Protein AF-A0A9N7NRC0-F1 (afdb_monomer_lite)

Organism: Striga hermonthica (NCBI:txid68872)

pLDDT: mean 71.41, std 22.96, range [32.03, 97.56]

Radius of gyration: 47.24 Å; chains: 1; bounding box: 163×62×128 Å

Sequence (274 aa):
EKGSATQGVGEEIVIRASVPEAVPEGEEPRMQMTREKLDRIVAEAVGRALVARDAAMKEKHTTMIERPGVEAERSAEVVERPIVAVERPIVRVEQHVPGIPRPLRGGSHCRDDQEESSVISPVVPRQSRDALMEQMANQIKELQARVEGMRHLRMQGHPFTNDVLGADLPHSFREPSIYYDGSSDPARHLRSFENVAVLHRYNDGVCCRAFLTTLKGPAHDWFHQLPAGSVHSFDAFSSLFINQFSSARKHEKTYMSLMNMQQWENESLREYVT

Structure (mmCIF, N/CA/C/O backbone):
data_AF-A0A9N7NRC0-F1
#
_entry.id   AF-A0A9N7NRC0-F1
#
loop_
_atom_site.group_PDB
_atom_site.id
_atom_site.type_symbol
_atom_site.label_atom_id
_atom_site.label_alt_id
_atom_site.label_comp_id
_atom_site.label_asym_id
_atom_site.label_entity_id
_atom_site.label_seq_id
_atom_site.pdbx_PDB_ins_code
_atom_site.Cartn_x
_atom_site.Cartn_y
_atom_site.Cartn_z
_atom_site.occupancy
_atom_site.B_iso_or_equiv
_atom_site.auth_seq_id
_atom_site.auth_comp_id
_atom_site.auth_asym_id
_atom_site.auth_atom_id
_atom_site.pdbx_PDB_model_num
ATOM 1 N N . GLU A 1 1 ? -91.798 45.333 60.912 1.00 39.16 1 GLU A N 1
ATOM 2 C CA . GLU A 1 1 ? -91.471 45.213 59.477 1.00 39.16 1 GLU A CA 1
ATOM 3 C C . GLU A 1 1 ? -90.241 44.331 59.306 1.00 39.16 1 GLU A C 1
ATOM 5 O O . GLU A 1 1 ? -89.331 44.472 60.104 1.00 39.16 1 GLU A O 1
ATOM 10 N N . LYS A 1 2 ? -90.307 43.391 58.346 1.00 41.91 2 LYS A N 1
ATOM 11 C CA . LYS A 1 2 ? -89.249 42.809 57.479 1.00 41.91 2 LYS A CA 1
ATOM 12 C C . LYS A 1 2 ? -87.792 42.839 58.009 1.00 41.91 2 LYS A C 1
ATOM 14 O O . LYS A 1 2 ? -87.291 43.908 58.299 1.00 41.91 2 LYS A O 1
ATOM 19 N N . GLY A 1 3 ? -86.985 41.779 58.041 1.00 37.72 3 GLY A N 1
ATOM 20 C CA . GLY A 1 3 ? -87.062 40.392 57.584 1.00 37.72 3 GLY A CA 1
ATOM 21 C C . GLY A 1 3 ? -85.670 39.727 57.725 1.00 37.72 3 GLY A C 1
ATOM 22 O O . GLY A 1 3 ? -84.680 40.438 57.841 1.00 37.72 3 GLY A O 1
ATOM 23 N N . SER A 1 4 ? -85.661 38.384 57.759 1.00 40.69 4 SER A N 1
ATOM 24 C CA . SER A 1 4 ? -84.615 37.393 57.380 1.00 40.69 4 SER A CA 1
ATOM 25 C C . SER A 1 4 ? -83.125 37.763 57.563 1.00 40.69 4 SER A C 1
ATOM 27 O O . SER A 1 4 ? -82.634 38.677 56.913 1.00 40.69 4 SER A O 1
ATOM 29 N N . ALA A 1 5 ? -82.362 37.117 58.465 1.00 42.16 5 ALA A N 1
ATOM 30 C CA . ALA A 1 5 ? -81.639 35.829 58.285 1.00 42.16 5 ALA A CA 1
ATOM 31 C C . ALA A 1 5 ? -80.841 35.779 56.961 1.00 42.16 5 ALA A C 1
ATOM 33 O O . ALA A 1 5 ? -81.443 35.961 55.908 1.00 42.16 5 ALA A O 1
ATOM 34 N N . THR A 1 6 ? -79.512 35.600 56.922 1.00 47.22 6 THR A N 1
ATOM 35 C CA . THR A 1 6 ? -78.690 34.460 57.407 1.00 47.22 6 THR A CA 1
ATOM 36 C C . THR A 1 6 ? -77.195 34.860 57.473 1.00 47.22 6 THR A C 1
ATOM 38 O O . THR A 1 6 ? -76.701 35.516 56.564 1.00 47.22 6 THR A O 1
ATOM 41 N N . GLN A 1 7 ? -76.485 34.672 58.592 1.00 41.75 7 GLN A N 1
ATOM 42 C CA . GLN A 1 7 ? -75.514 33.592 58.887 1.00 41.75 7 GLN A CA 1
ATOM 43 C C . GLN A 1 7 ? -74.474 33.293 57.784 1.00 41.75 7 GLN A C 1
ATOM 45 O O . GLN A 1 7 ? -74.781 32.640 56.795 1.00 41.75 7 GLN A O 1
ATOM 50 N N . GLY A 1 8 ? -73.228 33.727 58.011 1.00 40.41 8 GLY A N 1
ATOM 51 C CA . GLY A 1 8 ? -72.039 33.335 57.251 1.00 40.41 8 GLY A CA 1
ATOM 52 C C . GLY A 1 8 ? -70.963 32.839 58.216 1.00 40.41 8 GLY A C 1
ATOM 53 O O . GLY A 1 8 ? -70.281 33.636 58.855 1.00 40.41 8 GLY A O 1
ATOM 54 N N . VAL A 1 9 ? -70.887 31.519 58.371 1.00 47.91 9 VAL A N 1
ATOM 55 C CA . VAL A 1 9 ? -69.812 30.798 59.061 1.00 47.91 9 VAL A CA 1
ATOM 56 C C . VAL A 1 9 ? -68.682 30.625 58.050 1.00 47.91 9 VAL A C 1
ATOM 58 O O . VAL A 1 9 ? -68.938 30.256 56.907 1.00 47.91 9 VAL A O 1
ATOM 61 N N . GLY A 1 10 ? -67.452 30.950 58.451 1.00 47.22 10 GLY A N 1
ATOM 62 C CA . GLY A 1 10 ? -66.267 30.782 57.617 1.00 47.22 10 GLY A CA 1
ATOM 63 C C . GLY A 1 10 ? -65.990 29.304 57.370 1.00 47.22 10 GLY A C 1
ATOM 64 O O . GLY A 1 10 ? -65.501 28.616 58.262 1.00 47.22 10 GLY A O 1
ATOM 65 N N . GLU A 1 11 ? -66.311 28.837 56.166 1.00 48.72 11 GLU A N 1
ATOM 66 C CA . GLU A 1 11 ? -65.852 27.556 55.644 1.00 48.72 11 GLU A CA 1
ATOM 67 C C . GLU A 1 11 ? -64.498 27.723 54.947 1.00 48.72 11 GLU A C 1
ATOM 69 O O . GLU A 1 11 ? -64.268 28.610 54.122 1.00 48.72 11 GLU A O 1
ATOM 74 N N . GLU A 1 12 ? -63.601 26.836 55.350 1.00 44.53 12 GLU A N 1
ATOM 75 C CA . GLU A 1 12 ? -62.266 26.580 54.842 1.00 44.53 12 GLU A CA 1
ATOM 76 C C . GLU A 1 12 ? -62.313 26.264 53.337 1.00 44.53 12 GLU A C 1
ATOM 78 O O . GLU A 1 12 ? -62.971 25.322 52.891 1.00 44.53 12 GLU A O 1
ATOM 83 N N . ILE A 1 13 ? -61.632 27.079 52.528 1.00 42.56 13 ILE A N 1
ATOM 84 C CA . ILE A 1 13 ? -61.594 26.923 51.070 1.00 42.56 13 ILE A CA 1
ATOM 85 C C . ILE A 1 13 ? -60.721 25.709 50.730 1.00 42.56 13 ILE A C 1
ATOM 87 O O . ILE A 1 13 ? -59.498 25.796 50.629 1.00 42.56 13 ILE A O 1
ATOM 91 N N . VAL A 1 14 ? -61.370 24.565 50.515 1.00 49.31 14 VAL A N 1
ATOM 92 C CA . VAL A 1 14 ? -60.770 23.379 49.899 1.00 49.31 14 VAL A CA 1
ATOM 93 C C . VAL A 1 14 ? -60.588 23.653 48.405 1.00 49.31 14 VAL A C 1
ATOM 95 O O . VAL A 1 14 ? -61.515 23.513 47.607 1.00 49.31 14 VAL A O 1
ATOM 98 N N . ILE A 1 15 ? -59.375 24.034 48.000 1.00 43.31 15 ILE A N 1
ATOM 99 C CA . ILE A 1 15 ? -59.004 24.116 46.582 1.00 43.31 15 ILE A CA 1
ATOM 100 C C . ILE A 1 15 ? -58.803 22.686 46.057 1.00 43.31 15 ILE A C 1
ATOM 102 O O . ILE A 1 15 ? -57.701 22.143 46.082 1.00 43.31 15 ILE A O 1
ATOM 106 N N . ARG A 1 16 ? -59.873 22.059 45.554 1.00 50.88 16 ARG A N 1
ATOM 107 C CA . ARG A 1 16 ? -59.756 20.949 44.595 1.00 50.88 16 ARG A CA 1
ATOM 108 C C . ARG A 1 16 ? -59.491 21.542 43.213 1.00 50.88 16 ARG A C 1
ATOM 110 O O . ARG A 1 16 ? -60.417 21.783 42.446 1.00 50.88 16 ARG A O 1
ATOM 117 N N . ALA A 1 17 ? -58.222 21.780 42.898 1.00 42.91 17 ALA A N 1
ATOM 118 C CA . ALA A 1 17 ? -57.800 21.918 41.511 1.00 42.91 17 ALA A CA 1
ATOM 119 C C . ALA A 1 17 ? -57.649 20.506 40.927 1.00 42.91 17 ALA A C 1
ATOM 121 O O . ALA A 1 17 ? -56.776 19.743 41.338 1.00 42.91 17 ALA A O 1
ATOM 122 N N . SER A 1 18 ? -58.564 20.153 40.024 1.00 45.19 18 SER A N 1
ATOM 123 C CA . SER A 1 18 ? -58.523 18.936 39.218 1.00 45.19 18 SER A CA 1
ATOM 124 C C . SER A 1 18 ? -57.161 18.777 38.552 1.00 45.19 18 SER A C 1
ATOM 126 O O . SER A 1 18 ? -56.734 19.632 37.779 1.00 45.19 18 SER A O 1
ATOM 128 N N . VAL A 1 19 ? -56.501 17.659 38.841 1.00 50.16 19 VAL A N 1
ATOM 129 C CA . VAL A 1 19 ? -55.373 17.155 38.057 1.00 50.16 19 VAL A CA 1
ATOM 130 C C . VAL A 1 19 ? -55.888 16.920 36.633 1.00 50.16 19 VAL A C 1
ATOM 132 O O . VAL A 1 19 ? -56.848 16.160 36.484 1.00 50.16 19 VAL A O 1
ATOM 135 N N . PRO A 1 20 ? -55.331 17.557 35.587 1.00 47.84 20 PRO A N 1
ATOM 136 C CA . PRO A 1 20 ? -55.638 17.143 34.232 1.00 47.84 20 PRO A CA 1
ATOM 137 C C . PRO A 1 20 ? -55.063 15.741 34.020 1.00 47.84 20 PRO A C 1
ATOM 139 O O . PRO A 1 20 ? -53.877 15.491 34.234 1.00 47.84 20 PRO A O 1
ATOM 142 N N . GLU A 1 21 ? -55.962 14.835 33.656 1.00 47.41 21 GLU A N 1
ATOM 143 C CA . GLU A 1 21 ? -55.698 13.479 33.200 1.00 47.41 21 GLU A CA 1
ATOM 144 C C . GLU A 1 21 ? -54.561 13.493 32.171 1.00 47.41 21 GLU A C 1
ATOM 146 O O . GLU A 1 21 ? -54.590 14.245 31.193 1.00 47.41 21 GLU A O 1
ATOM 151 N N . ALA A 1 22 ? -53.518 12.711 32.449 1.00 47.34 22 ALA A N 1
ATOM 152 C CA . ALA A 1 22 ? -52.377 12.561 31.568 1.00 47.34 22 ALA A CA 1
ATOM 153 C C . ALA A 1 22 ? -52.860 12.051 30.205 1.00 47.34 22 ALA A C 1
ATOM 155 O O . ALA A 1 22 ? -53.445 10.975 30.096 1.00 47.34 22 ALA A O 1
ATOM 156 N N . VAL A 1 23 ? -52.604 12.845 29.170 1.00 50.75 23 VAL A N 1
ATOM 157 C CA . VAL A 1 23 ? -52.743 12.446 27.770 1.00 50.75 23 VAL A CA 1
ATOM 158 C C . VAL A 1 23 ? -51.876 11.199 27.559 1.00 50.75 23 VAL A C 1
ATOM 160 O O . VAL A 1 23 ? -50.684 11.268 27.871 1.00 50.75 23 VAL A O 1
ATOM 163 N N . PRO A 1 24 ? -52.407 10.066 27.059 1.00 51.09 24 PRO A N 1
ATOM 164 C CA . PRO A 1 24 ? -51.550 8.958 26.676 1.00 51.09 24 PRO A CA 1
ATOM 165 C C . PRO A 1 24 ? -50.700 9.428 25.496 1.00 51.09 24 PRO A C 1
ATOM 167 O O . PRO A 1 24 ? -51.222 9.727 24.418 1.00 51.09 24 PRO A O 1
ATOM 170 N N . GLU A 1 25 ? -49.393 9.558 25.732 1.00 51.25 25 GLU A N 1
ATOM 171 C CA . GLU A 1 25 ? -48.415 9.736 24.668 1.00 51.25 25 GLU A CA 1
ATOM 172 C C . GLU A 1 25 ? -48.655 8.657 23.617 1.00 51.25 25 GLU A C 1
ATOM 174 O O . GLU A 1 25 ? -48.774 7.471 23.932 1.00 51.25 25 GLU A O 1
ATOM 179 N N . GLY A 1 26 ? -48.789 9.098 22.368 1.00 46.25 26 GLY A N 1
ATOM 180 C CA . GLY A 1 26 ? -48.948 8.206 21.238 1.00 46.25 26 GLY A CA 1
ATOM 181 C C . GLY A 1 26 ? -47.818 7.188 21.236 1.00 46.25 26 GLY A C 1
ATOM 182 O O . GLY A 1 26 ? -46.645 7.549 21.151 1.00 46.25 26 GLY A O 1
ATOM 183 N N . GLU A 1 27 ? -48.185 5.913 21.316 1.00 45.50 27 GLU A N 1
ATOM 184 C CA . GLU A 1 27 ? -47.289 4.823 20.975 1.00 45.50 27 GLU A CA 1
ATOM 185 C C . GLU A 1 27 ? -46.886 5.006 19.507 1.00 45.50 27 GLU A C 1
ATOM 187 O O . GLU A 1 27 ? -47.614 4.640 18.581 1.00 45.50 27 GLU A O 1
ATOM 192 N N . GLU A 1 28 ? -45.718 5.608 19.272 1.00 49.84 28 GLU A N 1
ATOM 193 C CA . GLU A 1 28 ? -45.033 5.443 17.998 1.00 49.84 28 GLU A CA 1
ATOM 194 C C . GLU A 1 28 ? -44.895 3.935 17.753 1.00 49.84 28 GLU A C 1
ATOM 196 O O . GLU A 1 28 ? -44.414 3.216 18.640 1.00 49.84 28 GLU A O 1
ATOM 201 N N . PRO A 1 29 ? -45.289 3.417 16.575 1.00 47.28 29 PRO A N 1
ATOM 202 C CA . PRO A 1 29 ? -45.143 2.008 16.272 1.00 47.28 29 PRO A CA 1
ATOM 203 C C . PRO A 1 29 ? -43.652 1.711 16.145 1.00 47.28 29 PRO A C 1
ATOM 205 O O . PRO A 1 29 ? -43.055 1.790 15.071 1.00 47.28 29 PRO A O 1
ATOM 208 N N . ARG A 1 30 ? -43.025 1.354 17.266 1.00 50.59 30 ARG A N 1
ATOM 209 C CA . ARG A 1 30 ? -41.693 0.772 17.293 1.00 50.59 30 ARG A CA 1
ATOM 210 C C . ARG A 1 30 ? -41.810 -0.539 16.526 1.00 50.59 30 ARG A C 1
ATOM 212 O O . ARG A 1 30 ? -42.289 -1.536 17.061 1.00 50.59 30 ARG A O 1
ATOM 219 N N . MET A 1 31 ? -41.423 -0.530 15.250 1.00 55.31 31 MET A N 1
ATOM 220 C CA . MET A 1 31 ? -41.287 -1.738 14.442 1.00 55.31 31 MET A CA 1
ATOM 221 C C . MET A 1 31 ? -40.211 -2.615 15.085 1.00 55.31 31 MET A C 1
ATOM 223 O O . MET A 1 31 ? -39.030 -2.545 14.753 1.00 55.31 31 MET A O 1
ATOM 227 N N . GLN A 1 32 ? -40.622 -3.437 16.044 1.00 59.59 32 GLN A N 1
ATOM 228 C CA . GLN A 1 32 ? -39.792 -4.491 16.592 1.00 59.59 32 GLN A CA 1
ATOM 229 C C . GLN A 1 32 ? -39.725 -5.586 15.527 1.00 59.59 32 GLN A C 1
ATOM 231 O O . GLN A 1 32 ? -40.635 -6.398 15.359 1.00 59.59 32 GLN A O 1
ATOM 236 N N . MET A 1 33 ? -38.666 -5.544 14.721 1.00 65.06 33 MET A N 1
ATOM 237 C CA . MET A 1 33 ? -38.337 -6.616 13.792 1.00 65.06 33 MET A CA 1
ATOM 238 C C . MET A 1 33 ? -37.913 -7.829 14.623 1.00 65.06 33 MET A C 1
ATOM 240 O O . MET A 1 33 ? -36.904 -7.777 15.325 1.00 65.06 33 MET A O 1
ATOM 244 N N . THR A 1 34 ? -38.679 -8.918 14.567 1.00 82.81 34 THR A N 1
ATOM 245 C CA . THR A 1 34 ? -38.267 -10.170 15.209 1.00 82.81 34 THR A CA 1
ATOM 246 C C . THR A 1 34 ? -37.022 -10.716 14.513 1.00 82.81 34 THR A C 1
ATOM 248 O O . THR A 1 34 ? -36.820 -10.505 13.313 1.00 82.81 34 THR A O 1
ATOM 251 N N . ARG A 1 35 ? -36.177 -11.434 15.260 1.00 74.19 35 ARG A N 1
ATOM 252 C CA . ARG A 1 35 ? -34.951 -12.058 14.736 1.00 74.19 35 ARG A CA 1
ATOM 253 C C . ARG A 1 35 ? -35.229 -12.920 13.498 1.00 74.19 35 ARG A C 1
ATOM 255 O O . ARG A 1 35 ? -34.529 -12.807 12.505 1.00 74.19 35 ARG A O 1
ATOM 262 N N . GLU A 1 36 ? -36.339 -13.649 13.511 1.00 79.31 36 GLU A N 1
ATOM 263 C CA . GLU A 1 36 ? -36.822 -14.466 12.390 1.00 79.31 36 GLU A CA 1
ATOM 264 C C . GLU A 1 36 ? -37.135 -13.640 11.135 1.00 79.31 36 GLU A C 1
ATOM 266 O O . GLU A 1 36 ? -36.873 -14.060 10.008 1.00 79.31 36 GLU A O 1
ATOM 271 N N . LYS A 1 37 ? -37.697 -12.439 11.312 1.00 83.31 37 LYS A N 1
ATOM 272 C CA . LYS A 1 37 ? -38.036 -11.544 10.204 1.00 83.31 37 LYS A CA 1
ATOM 273 C C . LYS A 1 37 ? -36.780 -10.904 9.611 1.00 83.31 37 LYS A C 1
ATOM 275 O O . LYS A 1 37 ? -36.710 -10.746 8.394 1.00 83.31 37 LYS A O 1
ATOM 280 N N . LEU A 1 38 ? -35.780 -10.610 10.446 1.00 82.94 38 LEU A N 1
ATOM 281 C CA . LEU A 1 38 ? -34.455 -10.179 10.001 1.00 82.94 38 LEU A CA 1
ATOM 282 C C . LEU A 1 38 ? -33.737 -11.298 9.234 1.00 82.94 38 LEU A C 1
ATOM 284 O O . LEU A 1 38 ? -33.266 -11.060 8.124 1.00 82.94 38 LEU A O 1
ATOM 288 N N . ASP A 1 39 ? -33.738 -12.522 9.764 1.00 85.25 39 ASP A N 1
ATOM 289 C CA . ASP A 1 39 ? -33.130 -13.687 9.114 1.00 85.25 39 ASP A CA 1
ATOM 290 C C . ASP A 1 39 ? -33.782 -13.973 7.750 1.00 85.25 39 ASP A C 1
ATOM 292 O O . ASP A 1 39 ? -33.088 -14.271 6.777 1.00 85.25 39 ASP A O 1
ATOM 296 N N . ARG A 1 40 ? -35.105 -13.785 7.627 1.00 89.31 40 ARG A N 1
ATOM 297 C CA . ARG A 1 40 ? -35.821 -13.913 6.348 1.00 89.31 40 ARG A CA 1
ATOM 298 C C . ARG A 1 40 ? -35.392 -12.862 5.323 1.00 89.31 40 ARG A C 1
ATOM 300 O O . ARG A 1 40 ? -35.202 -13.200 4.158 1.00 89.31 40 ARG A O 1
ATOM 307 N N . ILE A 1 41 ? -35.225 -11.608 5.747 1.00 89.06 41 ILE A N 1
ATOM 308 C CA . ILE A 1 41 ? -34.762 -10.518 4.873 1.00 89.06 41 ILE A CA 1
ATOM 309 C C . ILE A 1 41 ? -33.331 -10.782 4.401 1.00 89.06 41 ILE A C 1
ATOM 311 O O . ILE A 1 41 ? -33.025 -10.610 3.221 1.00 89.06 41 ILE A O 1
ATOM 315 N N . VAL A 1 42 ? -32.462 -11.237 5.306 1.00 89.44 42 VAL A N 1
ATOM 316 C CA . VAL A 1 42 ? -31.076 -11.579 4.974 1.00 89.44 42 VAL A CA 1
ATOM 317 C C . VAL A 1 42 ? -31.033 -12.752 3.994 1.00 89.44 42 VAL A C 1
ATOM 319 O O . VAL A 1 42 ? -30.358 -12.657 2.971 1.00 89.44 42 VAL A O 1
ATOM 322 N N . ALA A 1 43 ? -31.792 -13.823 4.239 1.00 90.81 43 ALA A N 1
ATOM 323 C CA . ALA A 1 43 ? -31.853 -14.979 3.344 1.00 90.81 43 ALA A CA 1
ATOM 324 C C . ALA A 1 43 ? -32.360 -14.606 1.940 1.00 90.81 43 ALA A C 1
ATOM 326 O O . ALA A 1 43 ? -31.802 -15.050 0.935 1.00 90.81 43 ALA A O 1
ATOM 327 N N . GLU A 1 44 ? -33.376 -13.746 1.856 1.00 93.50 44 GLU A N 1
ATOM 328 C CA . GLU A 1 44 ? -33.907 -13.257 0.585 1.00 93.50 44 GLU A CA 1
ATOM 329 C C . GLU A 1 44 ? -32.885 -12.395 -0.174 1.00 93.50 44 GLU A C 1
ATOM 331 O O . GLU A 1 44 ? -32.699 -12.565 -1.381 1.00 93.50 44 GLU A O 1
ATOM 336 N N . ALA A 1 45 ? -32.175 -11.508 0.527 1.00 90.38 45 ALA A N 1
ATOM 337 C CA . ALA A 1 45 ? -31.131 -10.676 -0.066 1.00 90.38 45 ALA A CA 1
ATOM 338 C C . ALA A 1 45 ? -29.961 -11.518 -0.599 1.00 90.38 45 ALA A C 1
ATOM 340 O O . ALA A 1 45 ? -29.497 -11.292 -1.720 1.00 90.38 45 ALA A O 1
ATOM 341 N N . VAL A 1 46 ? -29.527 -12.527 0.163 1.00 91.50 46 VAL A N 1
ATOM 342 C CA . VAL A 1 46 ? -28.477 -13.467 -0.255 1.00 91.50 46 VAL A CA 1
ATOM 343 C C . VAL A 1 46 ? -28.920 -14.263 -1.485 1.00 91.50 46 VAL A C 1
ATOM 345 O O . VAL A 1 46 ? -28.158 -14.372 -2.446 1.00 91.50 46 VAL A O 1
ATOM 348 N N . GLY A 1 47 ? -30.163 -14.754 -1.510 1.00 92.75 47 GLY A N 1
ATOM 349 C CA . GLY A 1 47 ? -30.719 -15.459 -2.667 1.00 92.75 47 GLY A CA 1
ATOM 350 C C . GLY A 1 47 ? -30.720 -14.605 -3.938 1.00 92.75 47 GLY A C 1
ATOM 351 O O . GLY A 1 47 ? -30.249 -15.049 -4.985 1.00 92.75 47 GLY A O 1
ATOM 352 N N . ARG A 1 48 ? -31.166 -13.344 -3.848 1.00 89.62 48 ARG A N 1
ATOM 353 C CA . ARG A 1 48 ? -31.145 -12.406 -4.986 1.00 89.62 48 ARG A CA 1
ATOM 354 C C . ARG A 1 48 ? -29.722 -12.118 -5.474 1.00 89.62 48 ARG A C 1
ATOM 356 O O . ARG A 1 48 ? -29.497 -12.061 -6.681 1.00 89.62 48 ARG A O 1
ATOM 363 N N . ALA A 1 49 ? -28.765 -11.966 -4.558 1.00 86.69 49 ALA A N 1
ATOM 364 C CA . ALA A 1 49 ? -27.368 -11.711 -4.902 1.00 86.69 49 ALA A CA 1
ATOM 365 C C . ALA A 1 49 ? -26.720 -12.897 -5.638 1.00 86.69 49 ALA A C 1
ATOM 367 O O . ALA A 1 49 ? -25.996 -12.691 -6.613 1.00 86.69 49 ALA A O 1
ATOM 368 N N . LEU A 1 50 ? -27.016 -14.133 -5.221 1.00 84.50 50 LEU A N 1
ATOM 369 C CA . LEU A 1 50 ? -26.528 -15.340 -5.896 1.00 84.50 50 LEU A CA 1
ATOM 370 C C . LEU A 1 50 ? -27.084 -15.458 -7.321 1.00 84.50 50 LEU A C 1
ATOM 372 O O . LEU A 1 50 ? -26.314 -15.662 -8.256 1.00 84.50 50 LEU A O 1
ATOM 376 N N . VAL A 1 51 ? -28.388 -15.226 -7.506 1.00 88.88 51 VAL A N 1
ATOM 377 C CA . VAL A 1 51 ? -29.020 -15.237 -8.838 1.00 88.88 51 VAL A CA 1
ATOM 378 C C . VAL A 1 51 ? -28.427 -14.157 -9.750 1.00 88.88 51 VAL A C 1
ATOM 380 O O . VAL A 1 51 ? -28.134 -14.427 -10.914 1.00 88.88 51 VAL A O 1
ATOM 383 N N . ALA A 1 52 ? -28.196 -12.948 -9.230 1.00 85.56 52 ALA A N 1
ATOM 384 C CA . ALA A 1 52 ? -27.576 -11.866 -9.995 1.00 85.56 52 ALA A CA 1
ATOM 385 C C . ALA A 1 52 ? -26.130 -12.198 -10.405 1.00 85.56 52 ALA A C 1
ATOM 387 O O . ALA A 1 52 ? -25.725 -11.922 -11.536 1.00 85.56 52 ALA A O 1
ATOM 388 N N . ARG A 1 53 ? -25.358 -12.833 -9.513 1.00 82.12 53 ARG A N 1
ATOM 389 C CA . ARG A 1 53 ? -23.988 -13.278 -9.800 1.00 82.12 53 ARG A CA 1
ATOM 390 C C . ARG A 1 53 ? -23.956 -14.330 -10.909 1.00 82.12 53 ARG A C 1
ATOM 392 O O . ARG A 1 53 ? -23.126 -14.231 -11.811 1.00 82.12 53 ARG A O 1
ATOM 399 N N . ASP A 1 54 ? -24.855 -15.308 -10.862 1.00 82.94 54 ASP A N 1
ATOM 400 C CA . ASP A 1 54 ? -24.912 -16.382 -11.856 1.00 82.94 54 ASP A CA 1
ATOM 401 C C . ASP A 1 54 ? -25.403 -15.860 -13.222 1.00 82.94 54 ASP A C 1
ATOM 403 O O . ASP A 1 54 ? -24.865 -16.245 -14.263 1.00 82.94 54 ASP A O 1
ATOM 407 N N . ALA A 1 55 ? -26.342 -14.905 -13.236 1.00 81.69 55 ALA A N 1
ATOM 408 C CA . ALA A 1 55 ? -26.753 -14.201 -14.453 1.00 81.69 55 ALA A CA 1
ATOM 409 C C . ALA A 1 55 ? -25.589 -13.412 -15.084 1.00 81.69 55 ALA A C 1
ATOM 411 O O . ALA A 1 55 ? -25.334 -13.547 -16.282 1.00 81.69 55 ALA A O 1
ATOM 412 N N . ALA A 1 56 ? -24.821 -12.674 -14.274 1.00 76.69 56 ALA A N 1
ATOM 413 C CA . ALA A 1 56 ? -23.639 -11.943 -14.735 1.00 76.69 56 ALA A CA 1
ATOM 414 C C . ALA A 1 56 ? -22.522 -12.878 -15.239 1.00 76.69 56 ALA A C 1
ATOM 416 O O . ALA A 1 56 ? -21.791 -12.539 -16.172 1.00 76.69 56 ALA A O 1
ATOM 417 N N . MET A 1 57 ? -22.382 -14.072 -14.651 1.00 75.56 57 MET A N 1
ATOM 418 C CA . MET A 1 57 ? -21.432 -15.080 -15.129 1.00 75.56 57 MET A CA 1
ATOM 419 C C . MET A 1 57 ? -21.861 -15.656 -16.491 1.00 75.56 57 MET A C 1
ATOM 421 O O . MET A 1 57 ? -21.015 -15.860 -17.363 1.00 75.56 57 MET A O 1
ATOM 425 N N . LYS A 1 58 ? -23.168 -15.851 -16.711 1.00 73.31 58 LYS A N 1
ATOM 426 C CA . LYS A 1 58 ? -23.730 -16.346 -17.978 1.00 73.31 58 LYS A CA 1
ATOM 427 C C . LYS A 1 58 ? -23.651 -15.319 -19.114 1.00 73.31 58 LYS A C 1
ATOM 429 O O . LYS A 1 58 ? -23.388 -15.696 -20.257 1.00 73.31 58 LYS A O 1
ATOM 434 N N . GLU A 1 59 ? -23.807 -14.031 -18.810 1.00 66.62 59 GLU A N 1
ATOM 435 C CA . GLU A 1 59 ? -23.630 -12.941 -19.780 1.00 66.62 59 GLU A CA 1
ATOM 436 C C . GLU A 1 59 ? -22.174 -12.858 -20.269 1.00 66.62 59 GLU A C 1
ATOM 438 O O . GLU A 1 59 ? -21.927 -12.834 -21.474 1.00 66.62 59 GLU A O 1
ATOM 443 N N . LYS A 1 60 ? -21.198 -12.954 -19.354 1.00 61.69 60 LYS A N 1
ATOM 444 C CA . LYS A 1 60 ? -19.762 -12.991 -19.698 1.00 61.69 60 LYS A CA 1
ATOM 445 C C . LYS A 1 60 ? -19.361 -14.205 -20.543 1.00 61.69 60 LYS A C 1
ATOM 447 O O . LYS A 1 60 ? -18.433 -14.107 -21.337 1.00 61.69 60 LYS A O 1
ATOM 452 N N . HIS A 1 61 ? -20.034 -15.345 -20.380 1.00 56.81 61 HIS A N 1
ATOM 453 C CA . HIS A 1 61 ? -19.781 -16.533 -21.205 1.00 56.81 61 HIS A CA 1
ATOM 454 C C . HIS A 1 61 ? -20.441 -16.445 -22.593 1.00 56.81 61 HIS A C 1
ATOM 456 O O . HIS A 1 61 ? -19.928 -17.012 -23.552 1.00 56.81 61 HIS A O 1
ATOM 462 N N . THR A 1 62 ? -21.545 -15.701 -22.720 1.00 47.66 62 THR A N 1
ATOM 463 C CA . THR A 1 62 ? -22.268 -15.511 -23.992 1.00 47.66 62 THR A CA 1
ATOM 464 C C . THR A 1 62 ? -21.544 -14.527 -24.921 1.00 47.66 62 THR A C 1
ATOM 466 O O . THR A 1 62 ? -21.517 -14.732 -26.130 1.00 47.66 62 THR A O 1
ATOM 469 N N . THR A 1 63 ? -20.861 -13.511 -24.383 1.00 51.78 63 THR A N 1
ATOM 470 C CA . THR A 1 63 ? -20.107 -12.521 -25.183 1.00 51.78 63 THR A CA 1
ATOM 471 C C . THR A 1 63 ? -18.755 -13.019 -25.713 1.00 51.78 63 THR A C 1
ATOM 473 O O . THR A 1 63 ? -18.112 -12.330 -26.502 1.00 51.78 63 THR A O 1
ATOM 476 N N . MET A 1 64 ? -18.329 -14.225 -25.324 1.00 45.69 64 MET A N 1
ATOM 477 C CA . MET A 1 64 ? -17.093 -14.866 -25.796 1.00 45.69 64 MET A CA 1
ATOM 478 C C . MET A 1 64 ? -17.293 -15.770 -27.027 1.00 45.69 64 MET A C 1
ATOM 480 O O . MET A 1 64 ? -16.300 -16.202 -27.609 1.00 45.69 64 MET A O 1
ATOM 484 N N . ILE A 1 65 ? -18.537 -16.068 -27.430 1.00 50.91 65 ILE A N 1
ATOM 485 C CA . ILE A 1 65 ? -18.831 -17.040 -28.504 1.00 50.91 65 ILE A CA 1
ATOM 486 C C . ILE A 1 65 ? -19.205 -16.366 -29.841 1.00 50.91 65 ILE A C 1
ATOM 488 O O . ILE A 1 65 ? -19.070 -16.989 -30.889 1.00 50.91 65 ILE A O 1
ATOM 492 N N . GLU A 1 66 ? -19.542 -15.072 -29.862 1.00 48.66 66 GLU A N 1
ATOM 493 C CA . GLU A 1 66 ? -19.801 -14.335 -31.110 1.00 48.66 66 GLU A CA 1
ATOM 494 C C . GLU A 1 66 ? -18.827 -13.161 -31.305 1.00 48.66 66 GLU A C 1
ATOM 496 O O . GLU A 1 66 ? -19.146 -11.997 -31.071 1.00 48.66 66 GLU A O 1
ATOM 501 N N . ARG A 1 67 ? -17.618 -13.453 -31.799 1.00 43.44 67 ARG A N 1
ATOM 502 C CA . ARG A 1 67 ? -16.868 -12.492 -32.624 1.00 43.44 67 ARG A CA 1
ATOM 503 C C . ARG A 1 67 ? -16.480 -13.165 -33.941 1.00 43.44 67 ARG A C 1
ATOM 505 O O . ARG A 1 67 ? -15.642 -14.066 -33.917 1.00 43.44 67 ARG A O 1
ATOM 512 N N . PRO A 1 68 ? -17.066 -12.755 -35.081 1.00 39.53 68 PRO A N 1
ATOM 513 C CA . PRO A 1 68 ? -16.628 -13.226 -36.385 1.00 39.53 68 PRO A CA 1
ATOM 514 C C . PRO A 1 68 ? -15.244 -12.643 -36.690 1.00 39.53 68 PRO A C 1
ATOM 516 O O . PRO A 1 68 ? -14.964 -11.472 -36.417 1.00 39.53 68 PRO A O 1
ATOM 519 N N . GLY A 1 69 ? -14.367 -13.501 -37.206 1.00 43.31 69 GLY A N 1
ATOM 520 C CA . GLY A 1 69 ? -12.999 -13.160 -37.565 1.00 43.31 69 GLY A CA 1
ATOM 521 C C . GLY A 1 69 ? -12.928 -12.144 -38.700 1.00 43.31 69 GLY A C 1
ATOM 522 O O . GLY A 1 69 ? -13.643 -12.254 -39.693 1.00 43.31 69 GLY A O 1
ATOM 523 N N . VAL A 1 70 ? -12.010 -11.193 -38.557 1.00 35.59 70 VAL A N 1
ATOM 524 C CA . VAL A 1 70 ? -11.367 -10.526 -39.687 1.00 35.59 70 VAL A CA 1
ATOM 525 C C . VAL A 1 70 ? -9.876 -10.530 -39.384 1.00 35.59 70 VAL A C 1
ATOM 527 O O . VAL A 1 70 ? -9.418 -9.960 -38.392 1.00 35.59 70 VAL A O 1
ATOM 530 N N . GLU A 1 71 ? -9.164 -11.298 -40.196 1.00 37.75 71 GLU A N 1
ATOM 531 C CA . GLU A 1 71 ? -7.719 -11.442 -40.201 1.00 37.75 71 GLU A CA 1
ATOM 532 C C . GLU A 1 71 ? -7.028 -10.169 -40.705 1.00 37.75 71 GLU A C 1
ATOM 534 O O . GLU A 1 71 ? -7.589 -9.418 -41.496 1.00 37.75 71 GLU A O 1
ATOM 539 N N . ALA A 1 72 ? -5.771 -10.030 -40.274 1.00 37.38 72 ALA A N 1
ATOM 540 C CA . ALA A 1 72 ? -4.667 -9.336 -40.933 1.00 37.38 72 ALA A CA 1
ATOM 541 C C . ALA A 1 72 ? -4.822 -7.835 -41.247 1.00 37.38 72 ALA A C 1
ATOM 543 O O . ALA A 1 72 ? -5.477 -7.439 -42.196 1.00 37.38 72 ALA A O 1
ATOM 544 N N . GLU A 1 73 ? -4.027 -7.011 -40.559 1.00 37.47 73 GLU A N 1
ATOM 545 C CA . GLU A 1 73 ? -2.872 -6.391 -41.219 1.00 37.47 73 GLU A CA 1
ATOM 546 C C . GLU A 1 73 ? -1.864 -5.869 -40.187 1.00 37.47 73 GLU A C 1
ATOM 548 O O . GLU A 1 73 ? -2.150 -5.064 -39.303 1.00 37.47 73 GLU A O 1
ATOM 553 N N . ARG A 1 74 ? -0.653 -6.412 -40.293 1.00 43.91 74 ARG A N 1
ATOM 554 C CA . ARG A 1 74 ? 0.537 -6.039 -39.539 1.00 43.91 74 ARG A CA 1
ATOM 555 C C . ARG A 1 74 ? 1.270 -4.988 -40.365 1.00 43.91 74 ARG A C 1
ATOM 557 O O . ARG A 1 74 ? 2.000 -5.356 -41.279 1.00 43.91 74 ARG A O 1
ATOM 564 N N . SER A 1 75 ? 1.131 -3.720 -40.000 1.00 35.81 75 SER A N 1
ATOM 565 C CA . SER A 1 75 ? 1.978 -2.642 -40.517 1.00 35.81 75 SER A CA 1
ATOM 566 C C . SER A 1 75 ? 2.788 -2.062 -39.367 1.00 35.81 75 SER A C 1
ATOM 568 O O . SER A 1 75 ? 2.281 -1.343 -38.512 1.00 35.81 75 SER A O 1
ATOM 570 N N . ALA A 1 76 ? 4.061 -2.452 -39.318 1.00 40.00 76 ALA A N 1
ATOM 571 C CA . ALA A 1 76 ? 5.068 -1.786 -38.512 1.00 40.00 76 ALA A CA 1
ATOM 572 C C . ALA A 1 76 ? 5.493 -0.518 -39.261 1.00 40.00 76 ALA A C 1
ATOM 574 O O . ALA A 1 76 ? 6.254 -0.595 -40.222 1.00 40.00 76 ALA A O 1
ATOM 575 N N . GLU A 1 77 ? 4.988 0.638 -38.838 1.00 36.91 77 GLU A N 1
ATOM 576 C CA . GLU A 1 77 ? 5.480 1.930 -39.309 1.00 36.91 77 GLU A CA 1
ATOM 577 C C . GLU A 1 77 ? 6.646 2.363 -38.414 1.00 36.91 77 GLU A C 1
ATOM 579 O O . GLU A 1 77 ? 6.478 2.847 -37.294 1.00 36.91 77 GLU A O 1
ATOM 584 N N . VAL A 1 78 ? 7.862 2.108 -38.898 1.00 40.78 78 VAL A N 1
ATOM 585 C CA . VAL A 1 78 ? 9.097 2.674 -38.356 1.00 40.78 78 VAL A CA 1
ATOM 586 C C . VAL A 1 78 ? 9.144 4.133 -38.800 1.00 40.78 78 VAL A C 1
ATOM 588 O O . VAL A 1 78 ? 9.506 4.439 -39.932 1.00 40.78 78 VAL A O 1
ATOM 591 N N . VAL A 1 79 ? 8.752 5.043 -37.912 1.00 37.12 79 VAL A N 1
ATOM 592 C CA . VAL A 1 79 ? 8.949 6.482 -38.114 1.00 37.12 79 VAL A CA 1
ATOM 593 C C . VAL A 1 79 ? 10.427 6.793 -37.874 1.00 37.12 79 VAL A C 1
ATOM 595 O O . VAL A 1 79 ? 10.860 7.011 -36.741 1.00 37.12 79 VAL A O 1
ATOM 598 N N . GLU A 1 80 ? 11.223 6.806 -38.943 1.00 42.28 80 GLU A N 1
ATOM 599 C CA . GLU A 1 80 ? 12.546 7.428 -38.918 1.00 42.28 80 GLU A CA 1
ATOM 600 C C . GLU A 1 80 ? 12.382 8.941 -38.709 1.00 42.28 80 GLU A C 1
ATOM 602 O O . GLU A 1 80 ? 11.848 9.665 -39.550 1.00 42.28 80 GLU A O 1
ATOM 607 N N . ARG A 1 81 ? 12.837 9.441 -37.556 1.00 41.66 81 ARG A N 1
ATOM 608 C CA . ARG A 1 81 ? 12.977 10.883 -37.317 1.00 41.66 81 ARG A CA 1
ATOM 609 C C . ARG A 1 81 ? 14.269 11.359 -37.997 1.00 41.66 81 ARG A C 1
ATOM 611 O O . ARG A 1 81 ? 15.319 10.785 -37.709 1.00 41.66 81 ARG A O 1
ATOM 618 N N . PRO A 1 82 ? 14.255 12.417 -38.826 1.00 39.00 82 PRO A N 1
ATOM 619 C CA . PRO A 1 82 ? 15.482 12.952 -39.398 1.00 39.00 82 PRO A CA 1
ATOM 620 C C . PRO A 1 82 ? 16.329 13.618 -38.306 1.00 39.00 82 PRO A C 1
ATOM 622 O O . PRO A 1 82 ? 15.849 14.451 -37.532 1.00 39.00 82 PRO A O 1
ATOM 625 N N . ILE A 1 83 ? 17.605 13.242 -38.245 1.00 39.97 83 ILE A N 1
ATOM 626 C CA . ILE A 1 83 ? 18.613 13.885 -37.402 1.00 39.97 83 ILE A CA 1
ATOM 627 C C . ILE A 1 83 ? 18.915 15.249 -38.029 1.00 39.97 83 ILE A C 1
ATOM 629 O O . ILE A 1 83 ? 19.539 15.334 -39.084 1.00 39.97 83 ILE A O 1
ATOM 633 N N . VAL A 1 84 ? 18.454 16.326 -37.397 1.00 40.22 84 VAL A N 1
ATOM 634 C CA . VAL A 1 84 ? 18.810 17.698 -37.784 1.00 40.22 84 VAL A CA 1
ATOM 635 C C . VAL A 1 84 ? 20.292 17.917 -37.470 1.00 40.22 84 VAL A C 1
ATOM 637 O O . VAL A 1 84 ? 20.696 17.914 -36.306 1.00 40.22 84 VAL A O 1
ATOM 640 N N . ALA A 1 85 ? 21.111 18.071 -38.512 1.00 41.09 85 ALA A N 1
ATOM 641 C CA . ALA A 1 85 ? 22.520 18.416 -38.391 1.00 41.09 85 ALA A CA 1
ATOM 642 C C . ALA A 1 85 ? 22.654 19.831 -37.808 1.00 41.09 85 ALA A C 1
ATOM 644 O O . ALA A 1 85 ? 22.271 20.817 -38.434 1.00 41.09 85 ALA A O 1
ATOM 645 N N . VAL A 1 86 ? 23.192 19.934 -36.594 1.00 37.78 86 VAL A N 1
ATOM 646 C CA . VAL A 1 86 ? 23.604 21.215 -36.013 1.00 37.78 86 VAL A CA 1
ATOM 647 C C . VAL A 1 86 ? 25.005 21.521 -36.539 1.00 37.78 86 VAL A C 1
ATOM 649 O O . VAL A 1 86 ? 25.999 21.036 -35.999 1.00 37.78 86 VAL A O 1
ATOM 652 N N . GLU A 1 87 ? 25.098 22.306 -37.610 1.00 38.47 87 GLU A N 1
ATOM 653 C CA . GLU A 1 87 ? 26.374 22.866 -38.056 1.00 38.47 87 GLU A CA 1
ATOM 654 C C . GLU A 1 87 ? 26.852 23.911 -37.037 1.00 38.47 87 GLU A C 1
ATOM 656 O O . GLU A 1 87 ? 26.232 24.957 -36.844 1.00 38.47 87 GLU A O 1
ATOM 661 N N . ARG A 1 88 ? 27.966 23.630 -36.350 1.00 37.19 88 ARG A N 1
ATOM 662 C CA . ARG A 1 88 ? 28.693 24.640 -35.568 1.00 37.19 88 ARG A CA 1
ATOM 663 C C . ARG A 1 88 ? 29.778 25.246 -36.466 1.00 37.19 88 ARG A C 1
ATOM 665 O O . ARG A 1 88 ? 30.573 24.482 -37.016 1.00 37.19 88 ARG A O 1
ATOM 672 N N . PRO A 1 89 ? 29.867 26.578 -36.608 1.00 37.75 89 PRO A N 1
ATOM 673 C CA . PRO A 1 89 ? 30.887 27.193 -37.445 1.00 37.75 89 PRO A CA 1
ATOM 674 C C . PRO A 1 89 ? 32.271 27.047 -36.797 1.00 37.75 89 PRO A C 1
ATOM 676 O O . PRO A 1 89 ? 32.496 27.458 -35.658 1.00 37.75 89 PRO A O 1
ATOM 679 N N . ILE A 1 90 ? 33.206 26.452 -37.539 1.00 40.81 90 ILE A N 1
ATOM 680 C CA . ILE A 1 90 ? 34.626 26.382 -37.186 1.00 40.81 90 ILE A CA 1
ATOM 681 C C . ILE A 1 90 ? 35.235 27.761 -37.466 1.00 40.81 90 ILE A C 1
ATOM 683 O O . ILE A 1 90 ? 35.371 28.164 -38.620 1.00 40.81 90 ILE A O 1
ATOM 687 N N . VAL A 1 91 ? 35.601 28.493 -36.413 1.00 35.91 91 VAL A N 1
ATOM 688 C CA . VAL A 1 91 ? 36.335 29.760 -36.533 1.00 35.91 91 VAL A CA 1
ATOM 689 C C . VAL A 1 91 ? 37.791 29.438 -36.876 1.00 35.91 91 VAL A C 1
ATOM 691 O O . VAL A 1 91 ? 38.495 28.779 -36.111 1.00 35.91 91 VAL A O 1
ATOM 694 N N . ARG A 1 92 ? 38.231 29.861 -38.062 1.00 38.59 92 ARG A N 1
ATOM 695 C CA . ARG A 1 92 ? 39.581 29.645 -38.594 1.00 38.59 92 ARG A CA 1
ATOM 696 C C . ARG A 1 92 ? 40.534 30.655 -37.941 1.00 38.59 92 ARG A C 1
ATOM 698 O O . ARG A 1 92 ? 40.419 31.848 -38.191 1.00 38.59 92 ARG A O 1
ATOM 705 N N . VAL A 1 93 ? 41.452 30.191 -37.097 1.00 35.00 93 VAL A N 1
ATOM 706 C CA . VAL A 1 93 ? 42.556 31.015 -36.578 1.00 35.00 93 VAL A CA 1
ATOM 707 C C . VAL A 1 93 ? 43.705 30.924 -37.582 1.00 35.00 93 VAL A C 1
ATOM 709 O O . VAL A 1 93 ? 44.324 29.871 -37.715 1.00 35.00 93 VAL A O 1
ATOM 712 N N . GLU A 1 94 ? 43.961 31.998 -38.332 1.00 34.97 94 GLU A N 1
ATOM 713 C CA . GLU A 1 94 ? 45.133 32.086 -39.207 1.00 34.97 94 GLU A CA 1
ATOM 714 C C . GLU A 1 94 ? 46.397 32.280 -38.361 1.00 34.97 94 GLU A C 1
ATOM 716 O O . GLU A 1 94 ? 46.581 33.313 -37.720 1.00 34.97 94 GLU A O 1
ATOM 721 N N . GLN A 1 95 ? 47.282 31.282 -38.362 1.00 37.38 95 GLN A N 1
ATOM 722 C CA . GLN A 1 95 ? 48.661 31.453 -37.918 1.00 37.38 95 GLN A CA 1
ATOM 723 C C . GLN A 1 95 ? 49.552 31.667 -39.142 1.00 37.38 95 GLN A C 1
ATOM 725 O O . GLN A 1 95 ? 49.669 30.812 -40.019 1.00 37.38 95 GLN A O 1
ATOM 730 N N . HIS A 1 96 ? 50.146 32.854 -39.187 1.00 34.56 96 HIS A N 1
ATOM 731 C CA . HIS A 1 96 ? 51.120 33.303 -40.169 1.00 34.56 96 HIS A CA 1
ATOM 732 C C . HIS A 1 96 ? 52.434 32.518 -40.015 1.00 34.56 96 HIS A C 1
ATOM 734 O O . HIS A 1 96 ? 53.043 32.550 -38.947 1.00 34.56 96 HIS A O 1
ATOM 740 N N . VAL A 1 97 ? 52.896 31.852 -41.078 1.00 41.03 97 VAL A N 1
ATOM 741 C CA . VAL A 1 97 ? 54.260 31.303 -41.167 1.00 41.03 97 VAL A CA 1
ATOM 742 C C . VAL A 1 97 ? 54.897 31.808 -42.469 1.00 41.03 97 VAL A C 1
ATOM 744 O O . VAL A 1 97 ? 54.331 31.570 -43.539 1.00 41.03 97 VAL A O 1
ATOM 747 N N . PRO A 1 98 ? 56.035 32.528 -42.414 1.00 36.72 98 PRO A N 1
ATOM 748 C CA . PRO A 1 98 ? 56.685 33.081 -43.597 1.00 36.72 98 PRO A CA 1
ATOM 749 C C . PRO A 1 98 ? 57.463 32.000 -44.367 1.00 36.72 98 PRO A C 1
ATOM 751 O O . PRO A 1 98 ? 57.974 31.040 -43.793 1.00 36.72 98 PRO A O 1
ATOM 754 N N . GLY A 1 99 ? 57.493 32.150 -45.694 1.00 40.16 99 GLY A N 1
ATOM 755 C CA . GLY A 1 99 ? 57.856 31.101 -46.648 1.00 40.16 99 GLY A CA 1
ATOM 756 C C . GLY A 1 99 ? 59.347 30.832 -46.866 1.00 40.16 99 GLY A C 1
ATOM 757 O O . GLY A 1 99 ? 60.212 31.624 -46.504 1.00 40.16 99 GLY A O 1
ATOM 758 N N . ILE A 1 100 ? 59.616 29.712 -47.550 1.00 36.03 100 ILE A N 1
ATOM 759 C CA . ILE A 1 100 ? 60.902 29.348 -48.172 1.00 36.03 100 ILE A CA 1
ATOM 760 C C . ILE A 1 100 ? 60.602 28.686 -49.547 1.00 36.03 100 ILE A C 1
ATOM 762 O O . ILE A 1 100 ? 59.590 27.988 -49.661 1.00 36.03 100 ILE A O 1
ATOM 766 N N . PRO A 1 101 ? 61.394 28.934 -50.617 1.00 44.56 101 PRO A N 1
ATOM 767 C CA . PRO A 1 101 ? 60.955 28.805 -52.014 1.00 44.56 101 PRO A CA 1
ATOM 768 C C . PRO A 1 101 ? 61.097 27.394 -52.617 1.00 44.56 101 PRO A C 1
ATOM 770 O O . PRO A 1 101 ? 61.938 26.599 -52.206 1.00 44.56 101 PRO A O 1
ATOM 773 N N . ARG A 1 102 ? 60.299 27.116 -53.661 1.00 48.47 102 ARG A N 1
ATOM 774 C CA . ARG A 1 102 ? 60.343 25.892 -54.492 1.00 48.47 102 ARG A CA 1
ATOM 775 C C . ARG A 1 102 ? 61.548 25.884 -55.447 1.00 48.47 102 ARG A C 1
ATOM 777 O O . ARG A 1 102 ? 61.777 26.911 -56.086 1.00 48.47 102 ARG A O 1
ATOM 784 N N . PRO A 1 103 ? 62.202 24.734 -55.701 1.00 41.38 103 PRO A N 1
ATOM 785 C CA . PRO A 1 103 ? 63.018 24.565 -56.892 1.00 41.38 103 PRO A CA 1
ATOM 786 C C . PRO A 1 103 ? 62.200 24.010 -58.069 1.00 41.38 103 PRO A C 1
ATOM 788 O O . PRO A 1 103 ? 61.221 23.276 -57.913 1.00 41.38 103 PRO A O 1
ATOM 791 N N . LEU A 1 104 ? 62.609 24.437 -59.261 1.00 41.91 104 LEU A N 1
ATOM 792 C CA . LEU A 1 104 ? 61.976 24.196 -60.551 1.00 41.91 104 LEU A CA 1
ATOM 793 C C . LEU A 1 104 ? 62.313 22.809 -61.119 1.00 41.91 104 LEU A C 1
ATOM 795 O O . LEU A 1 104 ? 63.380 22.248 -60.899 1.00 41.91 104 LEU A O 1
ATOM 799 N N . ARG A 1 105 ? 61.355 22.302 -61.894 1.00 43.81 105 ARG A N 1
ATOM 800 C CA . ARG A 1 105 ? 61.346 21.046 -62.650 1.00 43.81 105 ARG A CA 1
ATOM 801 C C . ARG A 1 105 ? 62.410 21.036 -63.762 1.00 43.81 105 ARG A C 1
ATOM 803 O O . ARG A 1 105 ? 62.433 21.949 -64.579 1.00 43.81 105 ARG A O 1
ATOM 810 N N . GLY A 1 106 ? 63.171 19.947 -63.870 1.00 33.72 106 GLY A N 1
ATOM 811 C CA . GLY A 1 106 ? 63.987 19.591 -65.038 1.00 33.72 106 GLY A CA 1
ATOM 812 C C . GLY A 1 106 ? 64.296 18.091 -65.006 1.00 33.72 106 GLY A C 1
ATOM 813 O O . GLY A 1 106 ? 64.715 17.589 -63.971 1.00 33.72 106 GLY A O 1
ATOM 814 N N . GLY A 1 107 ? 63.980 17.363 -66.081 1.00 37.97 107 GLY A N 1
ATOM 815 C CA . GLY A 1 107 ? 64.074 15.897 -66.144 1.00 37.97 107 GLY A CA 1
ATOM 816 C C . GLY A 1 107 ? 65.341 15.359 -66.819 1.00 37.97 107 GLY A C 1
ATOM 817 O O . GLY A 1 107 ? 66.125 16.140 -67.346 1.00 37.97 107 GLY A O 1
ATOM 818 N N . SER A 1 108 ? 65.468 14.022 -66.833 1.00 38.25 108 SER A N 1
ATOM 819 C CA . SER A 1 108 ? 66.014 13.129 -67.888 1.00 38.25 108 SER A CA 1
ATOM 820 C C . SER A 1 108 ? 66.777 11.912 -67.310 1.00 38.25 108 SER A C 1
ATOM 822 O O . SER A 1 108 ? 67.451 12.045 -66.298 1.00 38.25 108 SER A O 1
ATOM 824 N N . HIS A 1 109 ? 66.591 10.755 -67.975 1.00 34.81 109 HIS A N 1
ATOM 825 C CA . HIS A 1 109 ? 67.287 9.435 -67.999 1.00 34.81 109 HIS A CA 1
ATOM 826 C C . HIS A 1 109 ? 68.642 9.265 -67.249 1.00 34.81 109 HIS A C 1
ATOM 828 O O . HIS A 1 109 ? 69.411 10.209 -67.196 1.00 34.81 109 HIS A O 1
ATOM 834 N N . CYS A 1 110 ? 69.119 8.098 -66.768 1.00 32.03 110 CYS A N 1
ATOM 835 C CA . CYS A 1 110 ? 68.854 6.662 -66.999 1.00 32.03 110 CYS A CA 1
ATOM 836 C C . CYS A 1 110 ? 69.588 5.792 -65.932 1.00 32.03 110 CYS A C 1
ATOM 838 O O . CYS A 1 110 ? 70.648 6.206 -65.478 1.00 32.03 110 CYS A O 1
ATOM 840 N N . ARG A 1 111 ? 69.090 4.554 -65.733 1.00 32.22 111 ARG A N 1
ATOM 841 C CA . ARG A 1 111 ? 69.726 3.288 -65.262 1.00 32.22 111 ARG A CA 1
ATOM 842 C C . ARG A 1 111 ? 70.198 3.085 -63.805 1.00 32.22 111 ARG A C 1
ATOM 844 O O . ARG A 1 111 ? 71.043 3.810 -63.307 1.00 32.22 111 ARG A O 1
ATOM 851 N N . ASP A 1 112 ? 69.635 1.998 -63.255 1.00 38.25 112 ASP A N 1
ATOM 852 C CA . ASP A 1 112 ? 70.195 0.911 -62.432 1.00 38.25 112 ASP A CA 1
ATOM 853 C C . ASP A 1 112 ? 71.127 1.262 -61.263 1.00 38.25 112 ASP A C 1
ATOM 855 O O . ASP A 1 112 ? 72.256 1.677 -61.470 1.00 38.25 112 ASP A O 1
ATOM 859 N N . ASP A 1 113 ? 70.664 1.012 -60.034 1.00 35.06 113 ASP A N 1
ATOM 860 C CA . ASP A 1 113 ? 71.254 -0.021 -59.172 1.00 35.06 113 ASP A CA 1
ATOM 861 C C . ASP A 1 113 ? 70.374 -0.268 -57.935 1.00 35.06 113 ASP A C 1
ATOM 863 O O . ASP A 1 113 ? 69.684 0.605 -57.407 1.00 35.06 113 ASP A O 1
ATOM 867 N N . GLN A 1 114 ? 70.350 -1.531 -57.545 1.00 42.56 114 GLN A N 1
ATOM 868 C CA . GLN A 1 114 ? 69.504 -2.146 -56.540 1.00 42.56 114 GLN A CA 1
ATOM 869 C C . GLN A 1 114 ? 70.207 -2.136 -55.184 1.00 42.56 114 GLN A C 1
ATOM 871 O O . GLN A 1 114 ? 71.325 -2.624 -55.105 1.00 42.56 114 GLN A O 1
ATOM 876 N N . GLU A 1 115 ? 69.538 -1.690 -54.116 1.00 36.69 115 GLU A N 1
ATOM 877 C CA . GLU A 1 115 ? 69.807 -2.199 -52.765 1.00 36.69 115 GLU A CA 1
ATOM 878 C C . GLU A 1 115 ? 68.620 -1.962 -51.817 1.00 36.69 115 GLU A C 1
ATOM 880 O O . GLU A 1 115 ? 68.011 -0.892 -51.775 1.00 36.69 115 GLU A O 1
ATOM 885 N N . GLU A 1 116 ? 68.252 -3.028 -51.107 1.00 48.59 116 GLU A N 1
ATOM 886 C CA . GLU A 1 116 ? 67.171 -3.103 -50.130 1.00 48.59 116 GLU A CA 1
ATOM 887 C C . GLU A 1 116 ? 67.267 -2.029 -49.039 1.00 48.59 116 GLU A C 1
ATOM 889 O O . GLU A 1 116 ? 68.290 -1.870 -48.379 1.00 48.59 116 GLU A O 1
ATOM 894 N N . SER A 1 117 ? 66.134 -1.407 -48.711 1.00 37.19 117 SER A N 1
ATOM 895 C CA . SER A 1 117 ? 65.900 -0.969 -47.335 1.00 37.19 117 SER A CA 1
ATOM 896 C C . SER A 1 117 ? 64.419 -1.081 -46.998 1.00 37.19 117 SER A C 1
ATOM 898 O O . SER A 1 117 ? 63.609 -0.174 -47.199 1.00 37.19 117 SER A O 1
ATOM 900 N N . SER A 1 118 ? 64.057 -2.263 -46.510 1.00 49.28 118 SER A N 1
ATOM 901 C CA . SER A 1 118 ? 62.784 -2.566 -45.876 1.00 49.28 118 SER A CA 1
ATOM 902 C C . SER A 1 118 ? 62.648 -1.783 -44.567 1.00 49.28 118 SER A C 1
ATOM 904 O O . SER A 1 118 ? 62.947 -2.293 -43.487 1.00 49.28 118 SER A O 1
ATOM 906 N N . VAL A 1 119 ? 62.171 -0.541 -44.634 1.00 43.38 119 VAL A N 1
ATOM 907 C CA . VAL A 1 119 ? 61.692 0.167 -43.440 1.00 43.38 119 VAL A CA 1
ATOM 908 C C . VAL A 1 119 ? 60.185 -0.035 -43.355 1.00 43.38 119 VAL A C 1
ATOM 910 O O . VAL A 1 119 ? 59.388 0.759 -43.854 1.00 43.38 119 VAL A O 1
ATOM 913 N N . ILE A 1 120 ? 59.790 -1.144 -42.728 1.00 50.28 120 ILE A N 1
ATOM 914 C CA . ILE A 1 120 ? 58.420 -1.347 -42.260 1.00 50.28 120 ILE A CA 1
ATOM 915 C C . ILE A 1 120 ? 58.164 -0.258 -41.213 1.00 50.28 120 ILE A C 1
ATOM 917 O O . ILE A 1 120 ? 58.610 -0.357 -40.072 1.00 50.28 120 ILE A O 1
ATOM 921 N N . SER A 1 121 ? 57.474 0.813 -41.609 1.00 45.41 121 SER A N 1
ATOM 922 C CA . SER A 1 121 ? 56.905 1.749 -40.639 1.00 45.41 121 SER A CA 1
ATOM 923 C C . SER A 1 121 ? 55.958 0.960 -39.734 1.00 45.41 121 SER A C 1
ATOM 925 O O . SER A 1 121 ? 55.144 0.198 -40.265 1.00 45.41 121 SER A O 1
ATOM 927 N N . PRO A 1 122 ? 56.027 1.101 -38.397 1.00 48.06 122 PRO A N 1
ATOM 928 C CA . PRO A 1 122 ? 55.104 0.398 -37.526 1.00 48.06 122 PRO A CA 1
ATOM 929 C C . PRO A 1 122 ? 53.697 0.892 -37.859 1.00 48.06 122 PRO A C 1
ATOM 931 O O . PRO A 1 122 ? 53.345 2.045 -37.609 1.00 48.06 122 PRO A O 1
ATOM 934 N N . VAL A 1 123 ? 52.895 0.021 -38.472 1.00 55.06 123 VAL A N 1
ATOM 935 C CA . VAL A 1 123 ? 51.453 0.216 -38.573 1.00 55.06 123 VAL A CA 1
ATOM 936 C C . VAL A 1 123 ? 50.948 0.198 -37.141 1.00 55.06 123 VAL A C 1
ATOM 938 O O . VAL A 1 123 ? 50.768 -0.858 -36.543 1.00 55.06 123 VAL A O 1
ATOM 941 N N . VAL A 1 124 ? 50.770 1.381 -36.558 1.00 56.59 124 VAL A N 1
ATOM 942 C CA . VAL A 1 124 ? 49.982 1.520 -35.339 1.00 56.59 124 VAL A CA 1
ATOM 943 C C . VAL A 1 124 ? 48.555 1.157 -35.749 1.00 56.59 124 VAL A C 1
ATOM 945 O O . VAL A 1 124 ? 48.012 1.836 -36.631 1.00 56.59 124 VAL A O 1
ATOM 948 N N . PRO A 1 125 ? 47.937 0.097 -35.197 1.00 58.84 125 PRO A N 1
ATOM 949 C CA . PRO A 1 125 ? 46.576 -0.251 -35.565 1.00 58.84 125 PRO A CA 1
ATOM 950 C C . PRO A 1 125 ? 45.672 0.922 -35.190 1.00 58.84 125 PRO A C 1
ATOM 952 O O . PRO A 1 125 ? 45.461 1.209 -34.012 1.00 58.84 125 PRO A O 1
ATOM 955 N N . ARG A 1 126 ? 45.148 1.641 -36.186 1.00 61.28 126 ARG A N 1
ATOM 956 C CA . ARG A 1 126 ? 44.030 2.552 -35.947 1.00 61.28 126 ARG A CA 1
ATOM 957 C C . ARG A 1 126 ? 42.852 1.654 -35.617 1.00 61.28 126 ARG A C 1
ATOM 959 O O . ARG A 1 126 ? 42.336 0.985 -36.509 1.00 61.28 126 ARG A O 1
ATOM 966 N N . GLN A 1 127 ? 42.490 1.581 -34.338 1.00 66.31 127 GLN A N 1
ATOM 967 C CA . GLN A 1 127 ? 41.292 0.872 -33.910 1.00 66.31 127 GLN A CA 1
ATOM 968 C C . GLN A 1 127 ? 40.141 1.379 -34.785 1.00 66.31 127 GLN A C 1
ATOM 970 O O . GLN A 1 127 ? 39.906 2.590 -34.855 1.00 66.31 127 GLN A O 1
ATOM 975 N N . SER A 1 128 ? 39.510 0.478 -35.546 1.00 81.56 128 SER A N 1
ATOM 976 C CA . SER A 1 128 ? 38.408 0.872 -36.422 1.00 81.56 128 SER A CA 1
ATOM 977 C C . SER A 1 128 ? 37.351 1.561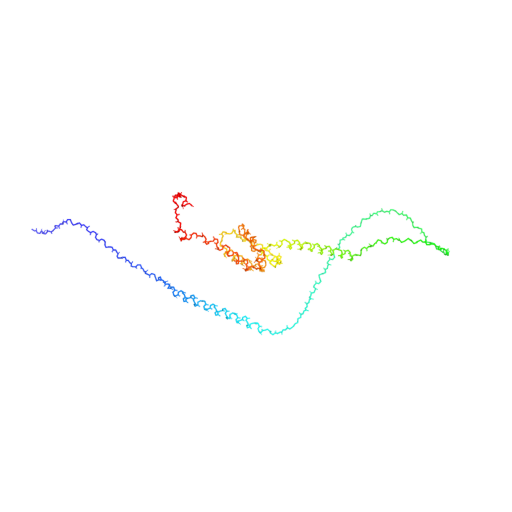 -35.567 1.00 81.56 128 SER A C 1
ATOM 979 O O . SER A 1 128 ? 37.109 1.150 -34.429 1.00 81.56 128 SER A O 1
ATOM 981 N N . ARG A 1 129 ? 36.708 2.596 -36.109 1.00 80.19 129 ARG A N 1
ATOM 982 C CA . ARG A 1 129 ? 35.583 3.272 -35.451 1.00 80.19 129 ARG A CA 1
ATOM 983 C C . ARG A 1 129 ? 34.555 2.255 -34.943 1.00 80.19 129 ARG A C 1
ATOM 985 O O . ARG A 1 129 ? 33.994 2.441 -33.870 1.00 80.19 129 ARG A O 1
ATOM 992 N N . ASP A 1 130 ? 34.373 1.166 -35.682 1.00 84.56 130 ASP A N 1
ATOM 993 C CA . ASP A 1 130 ? 33.436 0.099 -35.343 1.00 84.56 130 ASP A CA 1
ATOM 994 C C . ASP A 1 130 ? 33.907 -0.711 -34.123 1.00 84.56 130 ASP A C 1
ATOM 996 O O . ASP A 1 130 ? 33.113 -0.963 -33.225 1.00 84.56 130 ASP A O 1
ATOM 1000 N N . ALA A 1 131 ? 35.209 -0.997 -34.006 1.00 88.19 131 ALA A N 1
ATOM 1001 C CA . ALA A 1 131 ? 35.785 -1.659 -32.832 1.00 88.19 131 ALA A CA 1
ATOM 1002 C C . ALA A 1 131 ? 35.730 -0.773 -31.574 1.00 88.19 131 ALA A C 1
ATOM 1004 O O . ALA A 1 131 ? 35.526 -1.273 -30.469 1.00 88.19 131 ALA A O 1
ATOM 1005 N N . LEU A 1 132 ? 35.871 0.548 -31.728 1.00 90.44 132 LEU A N 1
ATOM 1006 C CA . LEU A 1 132 ? 35.703 1.495 -30.624 1.00 90.44 132 LEU A CA 1
ATOM 1007 C C . LEU A 1 132 ? 34.232 1.612 -30.189 1.00 90.44 132 LEU A C 1
ATOM 1009 O O . LEU A 1 132 ? 33.947 1.645 -28.992 1.00 90.44 132 LEU A O 1
ATOM 1013 N N . MET A 1 133 ? 33.291 1.648 -31.139 1.00 90.69 133 MET A N 1
ATOM 1014 C CA . MET A 1 133 ? 31.855 1.634 -30.832 1.00 90.69 133 MET A CA 1
ATOM 1015 C C . MET A 1 133 ? 31.435 0.326 -30.160 1.00 90.69 133 MET A C 1
ATOM 1017 O O . MET A 1 133 ? 30.672 0.358 -29.199 1.00 90.69 133 MET A O 1
ATOM 1021 N N . GLU A 1 134 ? 31.959 -0.812 -30.611 1.00 94.06 134 GLU A N 1
ATOM 1022 C CA . GLU A 1 134 ? 31.702 -2.116 -30.001 1.00 94.06 134 GLU A CA 1
ATOM 1023 C C . GLU A 1 134 ? 32.287 -2.204 -28.588 1.00 94.06 134 GLU A C 1
ATOM 1025 O O . GLU A 1 134 ? 31.610 -2.645 -27.660 1.00 94.06 134 GLU A O 1
ATOM 1030 N N . GLN A 1 135 ? 33.500 -1.687 -28.379 1.00 94.38 135 GLN A N 1
ATOM 1031 C CA . GLN A 1 135 ? 34.085 -1.556 -27.046 1.00 94.38 135 GLN A CA 1
ATOM 1032 C C . GLN A 1 135 ? 33.199 -0.703 -26.124 1.00 94.38 135 GLN A C 1
ATOM 1034 O O . GLN A 1 135 ? 32.936 -1.097 -24.986 1.00 94.38 135 GLN A O 1
ATOM 1039 N N . MET A 1 136 ? 32.698 0.435 -26.611 1.00 91.19 136 MET A N 1
ATOM 1040 C CA . MET A 1 136 ? 31.802 1.301 -25.842 1.00 91.19 136 MET A CA 1
ATOM 1041 C C . MET A 1 136 ? 30.455 0.620 -25.553 1.00 91.19 136 MET A C 1
ATOM 1043 O O . MET A 1 136 ? 29.960 0.704 -24.431 1.00 91.19 136 MET A O 1
ATOM 1047 N N . ALA A 1 137 ? 29.877 -0.097 -26.520 1.00 94.19 137 ALA A N 1
ATOM 1048 C CA . ALA A 1 137 ? 28.636 -0.849 -26.343 1.00 94.19 137 ALA A CA 1
ATOM 1049 C C . ALA A 1 137 ? 28.793 -1.975 -25.309 1.00 94.19 137 ALA A C 1
ATOM 1051 O O . ALA A 1 137 ? 27.935 -2.142 -24.441 1.00 94.19 137 ALA A O 1
ATOM 1052 N N . ASN A 1 138 ? 29.917 -2.695 -25.343 1.00 94.06 138 ASN A N 1
ATOM 1053 C CA . ASN A 1 138 ? 30.243 -3.729 -24.364 1.00 94.06 138 ASN A CA 1
ATOM 1054 C C . ASN A 1 138 ? 30.435 -3.135 -22.961 1.00 94.06 138 ASN A C 1
ATOM 1056 O O . ASN A 1 138 ? 29.903 -3.678 -21.994 1.00 94.06 138 ASN A O 1
ATOM 1060 N N . GLN A 1 139 ? 31.093 -1.975 -22.844 1.00 94.94 139 GLN A N 1
ATOM 1061 C CA . GLN A 1 139 ? 31.193 -1.253 -21.571 1.00 94.94 139 GLN A CA 1
ATOM 1062 C C . GLN A 1 139 ? 29.827 -0.795 -21.048 1.00 94.94 139 GLN A C 1
ATOM 1064 O O . GLN A 1 139 ? 29.561 -0.935 -19.856 1.00 94.94 139 GLN A O 1
ATOM 1069 N N . ILE A 1 140 ? 28.947 -0.275 -21.910 1.00 94.88 140 ILE A N 1
ATOM 1070 C CA . ILE A 1 140 ? 27.580 0.107 -21.522 1.00 94.88 140 ILE A CA 1
ATOM 1071 C C . ILE A 1 140 ? 26.815 -1.118 -21.023 1.00 94.88 140 ILE A C 1
ATOM 1073 O O . ILE A 1 140 ? 26.207 -1.060 -19.957 1.00 94.88 140 ILE A O 1
ATOM 1077 N N . LYS A 1 141 ? 26.889 -2.237 -21.749 1.00 94.50 141 LYS A N 1
ATOM 1078 C CA . LYS A 1 141 ? 26.215 -3.486 -21.386 1.00 94.50 141 LYS A CA 1
ATOM 1079 C C . LYS A 1 141 ? 26.699 -4.026 -20.040 1.00 94.50 141 LYS A C 1
ATOM 1081 O O . LYS A 1 141 ? 25.886 -4.450 -19.223 1.00 94.50 141 LYS A O 1
ATOM 1086 N N . GLU A 1 142 ? 28.002 -3.971 -19.776 1.00 92.94 142 GLU A N 1
ATOM 1087 C CA . GLU A 1 142 ? 28.566 -4.406 -18.498 1.00 92.94 142 GLU A CA 1
ATOM 1088 C C . GLU A 1 142 ? 28.191 -3.472 -17.342 1.00 92.94 142 GLU A C 1
ATOM 1090 O O . GLU A 1 142 ? 27.800 -3.932 -16.268 1.00 92.94 142 GLU A O 1
ATOM 1095 N N . LEU A 1 143 ? 28.229 -2.155 -17.558 1.00 91.94 143 LEU A N 1
ATOM 1096 C CA . LEU A 1 143 ? 27.758 -1.191 -16.563 1.00 91.94 143 LEU A CA 1
ATOM 1097 C C . LEU A 1 143 ? 26.267 -1.380 -16.260 1.00 91.94 143 LEU A C 1
ATOM 1099 O O . LEU A 1 143 ? 25.883 -1.364 -15.092 1.00 91.94 143 LEU A O 1
ATOM 1103 N N . GLN A 1 144 ? 25.439 -1.625 -17.277 1.00 88.50 144 GLN A N 1
ATOM 1104 C CA . GLN A 1 144 ? 24.021 -1.944 -17.107 1.00 88.50 144 GLN A CA 1
ATOM 1105 C C . GLN A 1 144 ? 23.824 -3.240 -16.313 1.00 88.50 144 GLN A C 1
ATOM 1107 O O . GLN A 1 144 ? 23.052 -3.242 -15.359 1.00 88.50 144 GLN A O 1
ATOM 1112 N N . ALA A 1 145 ? 24.562 -4.309 -16.629 1.00 86.44 145 ALA A N 1
ATOM 1113 C CA . ALA A 1 145 ? 24.486 -5.575 -15.899 1.00 86.44 145 ALA A CA 1
ATOM 1114 C C . ALA A 1 145 ? 24.894 -5.426 -14.423 1.00 86.44 145 ALA A C 1
ATOM 1116 O O . ALA A 1 145 ? 24.263 -6.003 -13.539 1.00 86.44 145 ALA A O 1
ATOM 1117 N N . ARG A 1 146 ? 25.910 -4.604 -14.131 1.00 84.81 146 ARG A N 1
ATOM 1118 C CA . ARG A 1 146 ? 26.318 -4.284 -12.753 1.00 84.81 146 ARG A CA 1
ATOM 1119 C C . ARG A 1 146 ? 25.256 -3.478 -12.009 1.00 84.81 146 ARG A C 1
ATOM 1121 O O . ARG A 1 146 ? 24.996 -3.758 -10.841 1.00 84.81 146 ARG A O 1
ATOM 1128 N N . VAL A 1 147 ? 24.645 -2.491 -12.668 1.00 82.88 147 VAL A N 1
ATOM 1129 C CA . VAL A 1 147 ? 23.534 -1.709 -12.102 1.00 82.88 147 VAL A CA 1
ATOM 1130 C C . VAL A 1 147 ? 22.344 -2.615 -11.804 1.00 82.88 147 VAL A C 1
ATOM 1132 O O . VAL A 1 147 ? 21.801 -2.546 -10.705 1.00 82.88 147 VAL A O 1
ATOM 1135 N N . GLU A 1 148 ? 21.984 -3.508 -12.721 1.00 77.50 148 GLU A N 1
ATOM 1136 C CA . GLU A 1 148 ? 20.872 -4.440 -12.533 1.00 77.50 148 GLU A CA 1
ATOM 1137 C C . GLU A 1 148 ? 21.167 -5.472 -11.435 1.00 77.50 148 GLU A C 1
ATOM 1139 O O . GLU A 1 148 ? 20.329 -5.720 -10.572 1.00 77.50 148 GLU A O 1
ATOM 1144 N N . GLY A 1 149 ? 22.400 -5.984 -11.366 1.00 72.81 149 GLY A N 1
ATOM 1145 C CA . GLY A 1 149 ? 22.850 -6.850 -10.274 1.00 72.81 149 GLY A CA 1
ATOM 1146 C C . GLY A 1 149 ? 22.752 -6.176 -8.899 1.00 72.81 149 GLY A C 1
ATOM 1147 O O . GLY A 1 149 ? 22.285 -6.788 -7.939 1.00 72.81 149 GLY A O 1
ATOM 1148 N N . MET A 1 150 ? 23.113 -4.891 -8.802 1.00 68.31 150 MET A N 1
ATOM 1149 C CA . MET A 1 150 ? 22.937 -4.109 -7.570 1.00 68.31 150 MET A CA 1
ATOM 1150 C C . MET A 1 150 ? 21.462 -3.845 -7.243 1.00 68.31 150 MET A C 1
ATOM 1152 O O . MET A 1 150 ? 21.089 -3.850 -6.069 1.00 68.31 150 MET A O 1
ATOM 1156 N N . ARG A 1 151 ? 20.608 -3.631 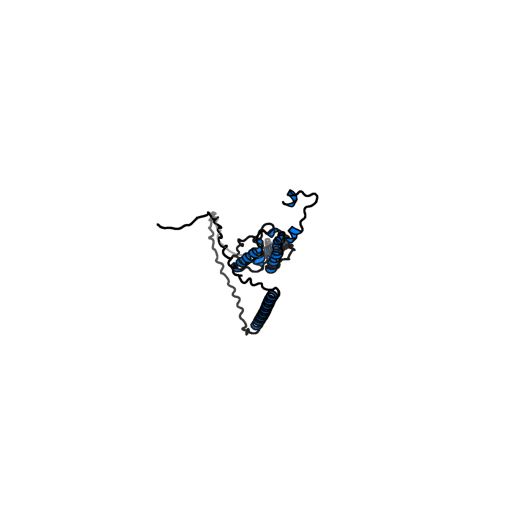-8.253 1.00 65.25 151 ARG A N 1
ATOM 1157 C CA . ARG A 1 151 ? 19.156 -3.494 -8.056 1.00 65.25 151 ARG A CA 1
ATOM 1158 C C . ARG A 1 151 ? 18.567 -4.784 -7.507 1.00 65.25 151 ARG A C 1
ATOM 1160 O O . ARG A 1 151 ? 17.898 -4.726 -6.484 1.00 65.25 151 ARG A O 1
ATOM 1167 N N . HIS A 1 152 ? 18.886 -5.933 -8.097 1.00 61.53 152 HIS A N 1
ATOM 1168 C CA . HIS A 1 152 ? 18.429 -7.234 -7.609 1.00 61.53 152 HIS A CA 1
ATOM 1169 C C . HIS A 1 152 ? 18.827 -7.495 -6.154 1.00 61.53 152 HIS A C 1
ATOM 1171 O O . HIS A 1 152 ? 17.982 -7.926 -5.373 1.00 61.53 152 HIS A O 1
ATOM 1177 N N . LEU A 1 153 ? 20.061 -7.170 -5.758 1.00 61.47 153 LEU A N 1
ATOM 1178 C CA . LEU A 1 153 ? 20.506 -7.318 -4.367 1.00 61.47 153 LEU A CA 1
ATOM 1179 C C . LEU A 1 153 ? 19.722 -6.414 -3.401 1.00 61.47 153 LEU A C 1
ATOM 1181 O O . LEU A 1 153 ? 19.434 -6.810 -2.278 1.00 61.47 153 LEU A O 1
ATOM 1185 N N . ARG A 1 154 ? 19.340 -5.211 -3.846 1.00 62.50 154 ARG A N 1
ATOM 1186 C CA . ARG A 1 154 ? 18.525 -4.266 -3.065 1.00 62.50 154 ARG A CA 1
ATOM 1187 C C . ARG A 1 154 ? 17.045 -4.665 -2.992 1.00 62.50 154 ARG A C 1
ATOM 1189 O O . ARG A 1 154 ? 16.358 -4.241 -2.068 1.00 62.50 154 ARG A O 1
ATOM 1196 N N . MET A 1 155 ? 16.564 -5.466 -3.943 1.00 65.94 155 MET A N 1
ATOM 1197 C CA . MET A 1 155 ? 15.198 -6.001 -3.952 1.00 65.94 155 MET A CA 1
ATOM 1198 C C . MET A 1 155 ? 15.069 -7.338 -3.202 1.00 65.94 155 MET A C 1
ATOM 1200 O O . MET A 1 155 ? 13.956 -7.729 -2.847 1.00 65.94 155 MET A O 1
ATOM 1204 N N . GLN A 1 156 ? 16.178 -8.040 -2.929 1.00 63.97 156 GLN A N 1
ATOM 1205 C CA . GLN A 1 156 ? 16.182 -9.251 -2.104 1.00 63.97 156 GLN A CA 1
ATOM 1206 C C . GLN A 1 156 ? 15.761 -8.899 -0.672 1.00 63.97 156 GLN A C 1
ATOM 1208 O O . GLN A 1 156 ? 16.494 -8.248 0.064 1.00 63.97 156 GLN A O 1
ATOM 1213 N N . GLY A 1 157 ? 14.555 -9.317 -0.286 1.00 80.94 157 GLY A N 1
ATOM 1214 C CA . GLY A 1 157 ? 13.987 -9.026 1.033 1.00 80.94 157 GLY A CA 1
ATOM 1215 C C . GLY A 1 157 ? 12.894 -7.955 1.041 1.00 80.94 157 GLY A C 1
ATOM 1216 O O . GLY A 1 157 ? 12.287 -7.731 2.083 1.00 80.94 157 GLY A O 1
ATOM 1217 N N . HIS A 1 158 ? 12.608 -7.304 -0.093 1.00 90.69 158 HIS A N 1
ATOM 1218 C CA . HIS A 1 158 ? 11.554 -6.293 -0.155 1.00 90.69 158 HIS A CA 1
ATOM 1219 C C . HIS A 1 158 ? 10.153 -6.944 -0.064 1.00 90.69 158 HIS A C 1
ATOM 1221 O O . HIS A 1 158 ? 9.927 -7.969 -0.710 1.00 90.69 158 HIS A O 1
ATOM 1227 N N . PRO A 1 159 ? 9.184 -6.376 0.687 1.00 95.06 159 PRO A N 1
ATOM 1228 C CA . PRO A 1 159 ? 7.828 -6.934 0.775 1.00 95.06 159 PRO A CA 1
ATOM 1229 C C . PRO A 1 159 ? 7.083 -6.998 -0.563 1.00 95.06 159 PRO A C 1
ATOM 1231 O O . PRO A 1 159 ? 6.369 -7.958 -0.837 1.00 95.06 159 PRO A O 1
ATOM 1234 N N . PHE A 1 160 ? 7.271 -5.992 -1.421 1.00 95.25 160 PHE A N 1
ATOM 1235 C CA . PHE A 1 160 ? 6.822 -6.052 -2.816 1.00 95.25 160 PHE A CA 1
ATOM 1236 C C . PHE A 1 160 ? 7.577 -7.103 -3.632 1.00 95.25 160 PHE A C 1
ATOM 1238 O O . PHE A 1 160 ? 8.796 -7.225 -3.538 1.00 95.25 160 PHE A O 1
ATOM 1245 N N . THR A 1 161 ? 6.841 -7.791 -4.500 1.00 93.31 161 THR A N 1
ATOM 1246 C CA . THR A 1 161 ? 7.408 -8.634 -5.560 1.00 93.31 161 THR A CA 1
ATOM 1247 C C . THR A 1 161 ? 8.154 -7.814 -6.619 1.00 93.31 161 THR A C 1
ATOM 1249 O O . THR A 1 161 ? 7.938 -6.607 -6.767 1.00 93.31 161 THR A O 1
ATOM 1252 N N . ASN A 1 162 ? 9.011 -8.482 -7.399 1.00 90.38 162 ASN A N 1
ATOM 1253 C CA . ASN A 1 162 ? 9.722 -7.846 -8.513 1.00 90.38 162 ASN A CA 1
ATOM 1254 C C . ASN A 1 162 ? 8.764 -7.241 -9.549 1.00 90.38 162 ASN A C 1
ATOM 1256 O O . ASN A 1 162 ? 9.080 -6.187 -10.090 1.00 90.38 162 ASN A O 1
ATOM 1260 N N . ASP A 1 163 ? 7.591 -7.840 -9.768 1.00 90.94 163 ASP A N 1
ATOM 1261 C CA . ASP A 1 163 ? 6.590 -7.329 -10.713 1.00 90.94 163 ASP A CA 1
ATOM 1262 C C . ASP A 1 163 ? 6.046 -5.964 -10.271 1.00 90.94 163 ASP A C 1
ATOM 1264 O O . ASP A 1 163 ? 5.977 -5.019 -11.055 1.00 90.94 163 ASP A O 1
ATOM 1268 N N . VAL A 1 164 ? 5.737 -5.820 -8.979 1.00 93.81 164 VAL A N 1
ATOM 1269 C CA . VAL A 1 164 ? 5.287 -4.545 -8.401 1.00 93.81 164 VAL A CA 1
ATOM 1270 C C . VAL A 1 164 ? 6.403 -3.496 -8.440 1.00 93.81 164 VAL A C 1
ATOM 1272 O O . VAL A 1 164 ? 6.157 -2.329 -8.749 1.00 93.81 164 VAL A O 1
ATOM 1275 N N . LEU A 1 165 ? 7.641 -3.891 -8.136 1.00 91.12 165 LEU A N 1
ATOM 1276 C CA . LEU A 1 165 ? 8.794 -2.985 -8.132 1.00 91.12 165 LEU A CA 1
ATOM 1277 C C . LEU A 1 165 ? 9.200 -2.541 -9.542 1.00 91.12 165 LEU A C 1
ATOM 1279 O O . LEU A 1 165 ? 9.618 -1.395 -9.724 1.00 91.12 165 LEU A O 1
ATOM 1283 N N . GLY A 1 166 ? 9.064 -3.439 -10.517 1.00 88.25 166 GLY A N 1
ATOM 1284 C CA . GLY A 1 166 ? 9.364 -3.224 -11.928 1.00 88.25 166 GLY A CA 1
ATOM 1285 C C . GLY A 1 166 ? 8.263 -2.502 -12.701 1.00 88.25 166 GLY A C 1
ATOM 1286 O O . GLY A 1 166 ? 8.490 -2.143 -13.849 1.00 88.25 166 GLY A O 1
ATOM 1287 N N . ALA A 1 167 ? 7.097 -2.259 -12.096 1.00 89.81 167 ALA A N 1
ATOM 1288 C CA . ALA A 1 167 ? 6.010 -1.544 -12.749 1.00 89.81 167 ALA A CA 1
ATOM 1289 C C . ALA A 1 167 ? 6.440 -0.128 -13.172 1.00 89.81 167 ALA A C 1
ATOM 1291 O O . ALA A 1 167 ? 6.909 0.676 -12.352 1.00 89.81 167 ALA A O 1
ATOM 1292 N N . ASP A 1 168 ? 6.234 0.177 -14.454 1.00 88.00 168 ASP A N 1
ATOM 1293 C CA . ASP A 1 168 ? 6.557 1.476 -15.031 1.00 88.00 168 ASP A CA 1
ATOM 1294 C C . ASP A 1 168 ? 5.693 2.575 -14.414 1.00 88.00 168 ASP A C 1
ATOM 1296 O O . ASP A 1 168 ? 4.458 2.503 -14.405 1.00 88.00 168 ASP A O 1
ATOM 1300 N N . LEU A 1 169 ? 6.351 3.626 -13.916 1.00 86.12 169 LEU A N 1
ATOM 1301 C CA . LEU A 1 169 ? 5.650 4.834 -13.498 1.00 86.12 169 LEU A CA 1
ATOM 1302 C C . LEU A 1 169 ? 5.348 5.684 -14.731 1.00 86.12 169 LEU A C 1
ATOM 1304 O O . LEU A 1 169 ? 6.264 5.971 -15.507 1.00 86.12 169 LEU A O 1
ATOM 1308 N N . PRO A 1 170 ? 4.103 6.160 -14.895 1.00 80.88 170 PRO A N 1
ATOM 1309 C CA . PRO A 1 170 ? 3.798 7.113 -15.947 1.00 80.88 170 PRO A CA 1
ATOM 1310 C C . PRO A 1 170 ? 4.630 8.388 -15.759 1.00 80.88 170 PRO A C 1
ATOM 1312 O O . PRO A 1 170 ? 4.835 8.853 -14.638 1.00 80.88 170 PRO A O 1
ATOM 1315 N N . HIS A 1 171 ? 5.065 9.007 -16.858 1.00 80.00 171 HIS A N 1
ATOM 1316 C CA . HIS A 1 171 ? 5.860 10.245 -16.814 1.00 80.00 171 HIS A CA 1
ATOM 1317 C C . HIS A 1 171 ? 5.151 11.410 -16.099 1.00 80.00 171 HIS A C 1
ATOM 1319 O O . HIS A 1 171 ? 5.805 12.328 -15.615 1.00 80.00 171 HIS A O 1
ATOM 1325 N N . SER A 1 172 ? 3.820 11.368 -16.011 1.00 81.19 172 SER A N 1
ATOM 1326 C CA . SER A 1 172 ? 2.981 12.329 -15.291 1.00 81.19 172 SER A CA 1
ATOM 1327 C C . SER A 1 172 ? 2.597 11.870 -13.877 1.00 81.19 172 SER A C 1
ATOM 1329 O O . SER A 1 172 ? 1.598 12.355 -13.338 1.00 81.19 172 SER A O 1
ATOM 1331 N N . PHE A 1 173 ? 3.323 10.908 -13.294 1.00 85.31 173 PHE A N 1
ATOM 1332 C CA . PHE A 1 173 ? 3.070 10.428 -11.937 1.00 85.31 173 PHE A CA 1
ATOM 1333 C C . PHE A 1 173 ? 3.101 11.591 -10.942 1.00 85.31 173 PHE A C 1
ATOM 1335 O O . PHE A 1 173 ? 4.023 12.409 -10.945 1.00 85.31 173 PHE A O 1
ATOM 1342 N N . ARG A 1 174 ? 2.087 11.650 -10.078 1.00 83.00 174 ARG A N 1
ATOM 1343 C CA . ARG A 1 174 ? 2.040 12.588 -8.959 1.00 83.00 174 ARG A CA 1
ATOM 1344 C C . ARG A 1 174 ? 1.852 11.815 -7.676 1.00 83.00 174 ARG A C 1
ATOM 1346 O O . ARG A 1 174 ? 0.958 10.984 -7.565 1.00 83.00 174 ARG A O 1
ATOM 1353 N N . GLU A 1 175 ? 2.678 12.120 -6.692 1.00 86.06 175 GLU A N 1
ATOM 1354 C CA . GLU A 1 175 ? 2.511 11.521 -5.381 1.00 86.06 175 GLU A CA 1
ATOM 1355 C C . GLU A 1 175 ? 1.136 11.898 -4.796 1.00 86.06 175 GLU A C 1
ATOM 1357 O O . GLU A 1 175 ? 0.754 13.075 -4.847 1.00 86.06 175 GLU A O 1
ATOM 1362 N N . PRO A 1 176 ? 0.368 10.928 -4.269 1.00 91.06 176 PRO A N 1
ATOM 1363 C CA . PRO A 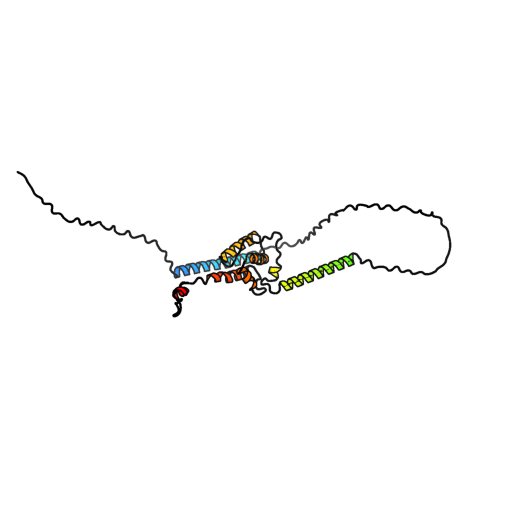1 176 ? -0.874 11.227 -3.571 1.00 91.06 176 PRO A CA 1
ATOM 1364 C C . PRO A 1 176 ? -0.616 12.145 -2.371 1.00 91.06 176 PRO A C 1
ATOM 1366 O O . PRO A 1 176 ? 0.248 11.872 -1.545 1.00 91.06 176 PRO A O 1
ATOM 1369 N N . SER A 1 177 ? -1.411 13.203 -2.222 1.00 91.81 177 SER A N 1
ATOM 1370 C CA . SER A 1 177 ? -1.291 14.162 -1.111 1.00 91.81 177 SER A CA 1
ATOM 1371 C C . SER A 1 177 ? -2.080 13.753 0.142 1.00 91.81 177 SER A C 1
ATOM 1373 O O . SER A 1 177 ? -2.496 14.612 0.921 1.00 91.81 177 SER A O 1
ATOM 1375 N N . ILE A 1 178 ? -2.363 12.461 0.298 1.00 94.50 178 ILE A N 1
ATOM 1376 C CA . ILE A 1 178 ? -3.102 11.890 1.430 1.00 94.50 178 ILE A CA 1
ATOM 1377 C C . ILE A 1 178 ? -2.142 11.072 2.286 1.00 94.50 178 ILE A C 1
ATOM 1379 O O . ILE A 1 178 ? -1.219 10.457 1.754 1.00 94.50 178 ILE A O 1
ATOM 1383 N N . TYR A 1 179 ? -2.368 11.043 3.599 1.00 96.00 179 TYR A N 1
ATOM 1384 C CA . TYR A 1 179 ? -1.464 10.376 4.529 1.00 96.00 179 TYR A CA 1
ATOM 1385 C C . TYR A 1 179 ? -2.211 9.575 5.588 1.00 96.00 179 TYR A C 1
ATOM 1387 O O . TYR A 1 179 ? -3.286 9.973 6.036 1.00 96.00 179 TYR A O 1
ATOM 1395 N N . TYR A 1 180 ? -1.598 8.471 6.004 1.00 96.00 180 TYR A N 1
ATOM 1396 C CA . TYR A 1 180 ? -2.086 7.594 7.053 1.00 96.00 180 TYR A CA 1
ATOM 1397 C C . TYR A 1 180 ? -0.974 7.292 8.053 1.00 96.00 180 TYR A C 1
ATOM 1399 O O . TYR A 1 180 ? 0.032 6.674 7.713 1.00 96.00 180 TYR A O 1
ATOM 1407 N N . ASP A 1 181 ? -1.170 7.725 9.291 1.00 91.44 181 ASP A N 1
ATOM 1408 C CA . ASP A 1 181 ? -0.237 7.569 10.409 1.00 91.44 181 ASP A CA 1
ATOM 1409 C C . ASP A 1 181 ? -0.582 6.386 11.334 1.00 91.44 181 ASP A C 1
ATOM 1411 O O . ASP A 1 181 ? 0.140 6.122 12.292 1.00 91.44 181 ASP A O 1
ATOM 1415 N N . GLY A 1 182 ? -1.681 5.672 11.063 1.00 89.00 182 GLY A N 1
ATOM 1416 C CA . GLY A 1 182 ? -2.196 4.600 11.923 1.00 89.00 182 GLY A CA 1
ATOM 1417 C C . GLY A 1 182 ? -3.344 5.004 12.852 1.00 89.00 182 GLY A C 1
ATOM 1418 O O . GLY A 1 182 ? -3.919 4.126 13.489 1.00 89.00 182 GLY A O 1
ATOM 1419 N N . SER A 1 183 ? -3.702 6.292 12.939 1.00 86.38 183 SER A N 1
ATOM 1420 C CA . SER A 1 183 ? -4.708 6.782 13.901 1.00 86.38 183 SER A CA 1
ATOM 1421 C C . SER A 1 183 ? -6.126 6.880 13.329 1.00 86.38 183 SER A C 1
ATOM 1423 O O . SER A 1 183 ? -7.115 6.712 14.044 1.00 86.38 183 SER A O 1
ATOM 1425 N N . SER A 1 184 ? -6.240 7.162 12.030 1.00 89.75 184 SER A N 1
ATOM 1426 C CA . SER A 1 184 ? -7.529 7.365 11.364 1.00 89.75 184 SER A CA 1
ATOM 1427 C C . SER A 1 184 ? -8.171 6.048 10.900 1.00 89.75 184 SER A C 1
ATOM 1429 O O . SER A 1 184 ? -7.595 4.965 11.023 1.00 89.75 184 SER A O 1
ATOM 1431 N N . ASP A 1 185 ? -9.395 6.121 10.364 1.00 90.94 185 ASP A N 1
ATOM 1432 C CA . ASP A 1 185 ? -10.090 4.949 9.821 1.00 90.94 185 ASP A CA 1
ATOM 1433 C C . ASP A 1 185 ? -9.367 4.399 8.571 1.00 90.94 185 ASP A C 1
ATOM 1435 O O . ASP A 1 185 ? -9.392 5.058 7.523 1.00 90.94 185 ASP A O 1
ATOM 1439 N N . PRO A 1 186 ? -8.784 3.184 8.627 1.00 94.62 186 PRO A N 1
ATOM 1440 C CA . PRO A 1 186 ? -8.050 2.614 7.499 1.00 94.62 186 PRO A CA 1
ATOM 1441 C C . PRO A 1 186 ? -8.952 2.372 6.282 1.00 94.62 186 PRO A C 1
ATOM 1443 O O . PRO A 1 186 ? -8.520 2.576 5.150 1.00 94.62 186 PRO A O 1
ATOM 1446 N N . ALA A 1 187 ? -10.231 2.027 6.479 1.00 94.81 187 ALA A N 1
ATOM 1447 C CA . ALA A 1 187 ? -11.158 1.820 5.366 1.00 94.81 187 ALA A CA 1
ATOM 1448 C C . ALA A 1 187 ? -11.483 3.139 4.647 1.00 94.81 187 ALA A C 1
ATOM 1450 O O . ALA A 1 187 ? -11.656 3.172 3.428 1.00 94.81 187 ALA A O 1
ATOM 1451 N N . ARG A 1 188 ? -11.549 4.251 5.390 1.00 94.94 188 ARG A N 1
ATOM 1452 C CA . ARG A 1 188 ? -11.720 5.591 4.814 1.00 94.94 188 ARG A CA 1
ATOM 1453 C C . ARG A 1 188 ? -10.478 6.046 4.052 1.00 94.94 188 ARG A C 1
ATOM 1455 O O . ARG A 1 188 ? -10.627 6.651 2.988 1.00 94.94 188 ARG A O 1
ATOM 1462 N N . HIS A 1 189 ? -9.284 5.765 4.576 1.00 96.56 189 HIS A N 1
ATOM 1463 C CA . HIS A 1 189 ? -8.030 6.056 3.878 1.00 96.56 189 HIS A CA 1
ATOM 1464 C C . HIS A 1 189 ? -7.942 5.288 2.560 1.00 96.56 189 HIS A C 1
ATOM 1466 O O . HIS A 1 189 ? -7.712 5.894 1.517 1.00 96.56 189 HIS A O 1
ATOM 1472 N N . LEU A 1 190 ? -8.240 3.984 2.589 1.00 97.00 190 LEU A N 1
ATOM 1473 C CA . LEU A 1 190 ? -8.214 3.133 1.402 1.00 97.00 190 LEU A CA 1
ATOM 1474 C C . LEU A 1 190 ? -9.148 3.654 0.300 1.00 97.00 190 LEU A C 1
ATOM 1476 O O . LEU A 1 190 ? -8.696 3.879 -0.817 1.00 97.00 190 LEU A O 1
ATOM 1480 N N . ARG A 1 191 ? -10.409 3.972 0.628 1.00 97.25 191 ARG A N 1
ATOM 1481 C CA . ARG A 1 191 ? -11.353 4.566 -0.342 1.00 97.25 191 ARG A CA 1
ATOM 1482 C C . ARG A 1 191 ? -10.869 5.907 -0.898 1.00 97.25 191 ARG A C 1
ATOM 1484 O O . ARG A 1 191 ? -11.053 6.204 -2.076 1.00 97.25 191 ARG A O 1
ATOM 1491 N N . SER A 1 192 ? -10.263 6.742 -0.051 1.00 97.00 192 SER A N 1
ATOM 1492 C CA . SER A 1 192 ? -9.686 8.018 -0.495 1.00 97.00 192 SER A CA 1
ATOM 1493 C C . SER A 1 192 ? -8.559 7.791 -1.501 1.00 97.00 192 SER A C 1
ATOM 1495 O O . SER A 1 192 ? -8.496 8.484 -2.514 1.00 97.00 192 SER A O 1
ATOM 1497 N N . PHE A 1 193 ? -7.702 6.801 -1.249 1.00 97.56 193 PHE A N 1
ATOM 1498 C CA . PHE A 1 193 ? -6.635 6.426 -2.164 1.00 97.56 193 PHE A CA 1
ATOM 1499 C C . PHE A 1 193 ? -7.162 5.837 -3.475 1.00 97.56 193 PHE A C 1
ATOM 1501 O O .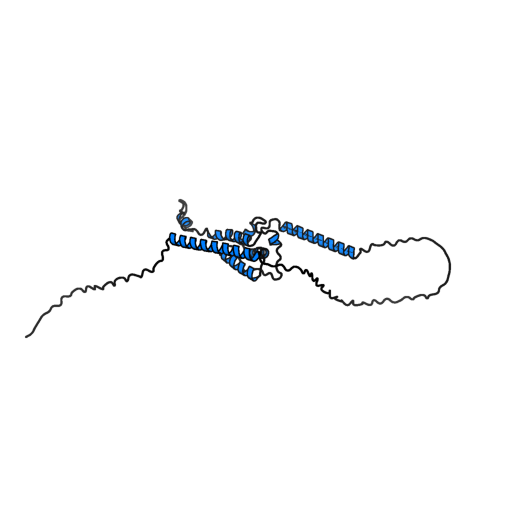 PHE A 1 193 ? -6.685 6.231 -4.534 1.00 97.56 193 PHE A O 1
ATOM 1508 N N . GLU A 1 194 ? -8.161 4.953 -3.435 1.00 96.50 194 GLU A N 1
ATOM 1509 C CA . GLU A 1 194 ? -8.772 4.372 -4.640 1.00 96.50 194 GLU A CA 1
ATOM 1510 C C . GLU A 1 194 ? -9.285 5.458 -5.594 1.00 96.50 194 GLU A C 1
ATOM 1512 O O . GLU A 1 194 ? -9.039 5.392 -6.798 1.00 96.50 194 GLU A O 1
ATOM 1517 N N . ASN A 1 195 ? -9.898 6.521 -5.066 1.00 96.44 195 ASN A N 1
ATOM 1518 C CA . ASN A 1 195 ? -10.319 7.666 -5.876 1.00 96.44 195 ASN A CA 1
ATOM 1519 C C . ASN A 1 195 ? -9.134 8.362 -6.571 1.00 96.44 195 ASN A C 1
ATOM 1521 O O . ASN A 1 195 ? -9.232 8.725 -7.745 1.00 96.44 195 ASN A O 1
ATOM 1525 N N . VAL A 1 196 ? -8.006 8.528 -5.870 1.00 94.81 196 VAL A N 1
ATOM 1526 C CA . VAL A 1 196 ? -6.769 9.086 -6.448 1.00 94.81 196 VAL A CA 1
ATOM 1527 C C . VAL A 1 196 ? -6.208 8.145 -7.517 1.00 94.81 196 VAL A C 1
ATOM 1529 O O . VAL A 1 196 ? -5.855 8.594 -8.607 1.00 94.81 196 VAL A O 1
ATOM 1532 N N . ALA A 1 197 ? -6.167 6.841 -7.243 1.00 94.00 197 ALA A N 1
ATOM 1533 C CA . ALA A 1 197 ? -5.668 5.836 -8.174 1.00 94.00 197 ALA A CA 1
ATOM 1534 C C . ALA A 1 197 ? -6.484 5.800 -9.475 1.00 94.00 197 ALA A C 1
ATOM 1536 O O . ALA A 1 197 ? -5.904 5.762 -10.562 1.00 94.00 197 ALA A O 1
ATOM 1537 N N . VAL A 1 198 ? -7.815 5.896 -9.380 1.00 94.06 198 VAL A N 1
ATOM 1538 C CA . VAL A 1 198 ? -8.713 5.994 -10.541 1.00 94.06 198 VAL A CA 1
ATOM 1539 C C . VAL A 1 198 ? -8.461 7.284 -11.320 1.00 94.06 198 VAL A C 1
ATOM 1541 O O . VAL A 1 198 ? -8.313 7.239 -12.542 1.00 94.06 198 VAL A O 1
ATOM 1544 N N . LEU A 1 199 ? -8.359 8.426 -10.630 1.00 92.31 199 LEU A N 1
ATOM 1545 C CA . LEU A 1 199 ? -8.131 9.728 -11.263 1.00 92.31 199 LEU A CA 1
ATOM 1546 C C . LEU A 1 199 ? -6.823 9.761 -12.064 1.00 92.31 199 LEU A C 1
ATOM 1548 O O . LEU A 1 199 ? -6.789 10.275 -13.182 1.00 92.31 199 LEU A O 1
ATOM 1552 N N . HIS A 1 200 ? -5.755 9.192 -11.507 1.00 90.06 200 HIS A N 1
ATOM 1553 C CA . HIS A 1 200 ? -4.441 9.150 -12.144 1.00 90.06 200 HIS A CA 1
ATOM 1554 C C . HIS A 1 200 ? -4.206 7.908 -13.016 1.00 90.06 200 HIS A C 1
ATOM 1556 O O . HIS A 1 200 ? -3.133 7.779 -13.608 1.00 90.06 200 HIS A O 1
ATOM 1562 N N . ARG A 1 201 ? -5.207 7.024 -13.137 1.00 91.38 201 ARG A N 1
ATOM 1563 C CA . ARG A 1 201 ? -5.169 5.785 -13.930 1.00 91.38 201 ARG A CA 1
ATOM 1564 C C . ARG A 1 201 ? -3.969 4.898 -13.590 1.00 91.38 201 ARG A C 1
ATOM 1566 O O . ARG A 1 201 ? -3.264 4.421 -14.480 1.00 91.38 201 ARG A O 1
ATOM 1573 N N . TYR A 1 202 ? -3.723 4.700 -12.301 1.00 92.94 202 TYR A N 1
ATOM 1574 C CA . TYR A 1 202 ? -2.649 3.826 -11.848 1.00 92.94 202 TYR A CA 1
ATOM 1575 C C . TYR A 1 202 ? -2.922 2.373 -12.229 1.00 92.94 202 TYR A C 1
ATOM 1577 O O . TYR A 1 202 ? -4.039 1.875 -12.098 1.00 92.94 202 TYR A O 1
ATOM 1585 N N . ASN A 1 203 ? -1.880 1.702 -12.725 1.00 93.38 203 ASN A N 1
ATOM 1586 C CA . ASN A 1 203 ? -1.876 0.248 -12.804 1.00 93.38 203 ASN A CA 1
ATOM 1587 C C . ASN A 1 203 ? -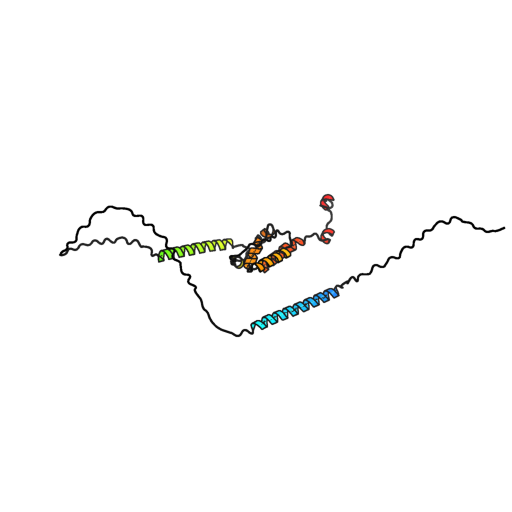1.622 -0.336 -11.405 1.00 93.38 203 ASN A C 1
ATOM 1589 O O . ASN A 1 203 ? -1.213 0.375 -10.489 1.00 93.38 203 ASN A O 1
ATOM 1593 N N . ASP A 1 204 ? -1.842 -1.636 -11.251 1.00 94.75 204 ASP A N 1
ATOM 1594 C CA . ASP A 1 204 ? -1.793 -2.306 -9.951 1.00 94.75 204 ASP A CA 1
ATOM 1595 C C . ASP A 1 204 ? -0.436 -2.162 -9.226 1.00 94.75 204 ASP A C 1
ATOM 1597 O O . ASP A 1 204 ? -0.384 -1.813 -8.044 1.00 94.75 204 ASP A O 1
ATOM 1601 N N . GLY A 1 205 ? 0.683 -2.307 -9.945 1.00 94.94 205 GLY A N 1
ATOM 1602 C CA . GLY A 1 205 ? 2.020 -2.118 -9.371 1.00 94.94 205 GLY A CA 1
ATOM 1603 C C . GLY A 1 205 ? 2.291 -0.670 -8.942 1.00 94.94 205 GLY A C 1
ATOM 1604 O O . GLY A 1 205 ? 2.862 -0.423 -7.875 1.00 94.94 205 GLY A O 1
ATOM 1605 N N . VAL A 1 206 ? 1.817 0.305 -9.724 1.00 95.19 206 VAL A N 1
ATOM 1606 C CA . VAL A 1 206 ? 1.871 1.727 -9.361 1.00 95.19 206 VAL A CA 1
ATOM 1607 C C . VAL A 1 206 ? 0.978 2.007 -8.152 1.00 95.19 206 VAL A C 1
ATOM 1609 O O . VAL A 1 206 ? 1.408 2.747 -7.270 1.00 95.19 206 VAL A O 1
ATOM 1612 N N . CYS A 1 207 ? -0.203 1.388 -8.048 1.00 96.00 207 CYS A N 1
ATOM 1613 C CA . CYS A 1 207 ? -1.067 1.498 -6.871 1.00 96.00 207 CYS A CA 1
ATOM 1614 C C . CYS A 1 207 ? -0.338 1.045 -5.605 1.00 96.00 207 CYS A C 1
ATOM 1616 O O . CYS A 1 207 ? -0.298 1.799 -4.639 1.00 96.00 207 CYS A O 1
ATOM 1618 N N . CYS A 1 208 ? 0.303 -0.126 -5.611 1.00 96.88 208 CYS A N 1
ATOM 1619 C CA . CYS A 1 208 ? 1.083 -0.605 -4.466 1.00 96.88 208 CYS A CA 1
ATOM 1620 C C . CYS A 1 208 ? 2.144 0.404 -4.022 1.00 96.88 208 CYS A C 1
ATOM 1622 O O . CYS A 1 208 ? 2.220 0.785 -2.851 1.00 96.88 208 CYS A O 1
ATOM 1624 N N . ARG A 1 209 ? 2.957 0.864 -4.974 1.00 95.31 209 ARG A N 1
ATOM 1625 C CA . ARG A 1 209 ? 4.065 1.777 -4.689 1.00 95.31 209 ARG A CA 1
ATOM 1626 C C . ARG A 1 209 ? 3.580 3.149 -4.237 1.00 95.31 209 ARG A C 1
ATOM 1628 O O . ARG A 1 209 ? 4.143 3.694 -3.297 1.00 95.31 209 ARG A O 1
ATOM 1635 N N . ALA A 1 210 ? 2.539 3.687 -4.868 1.00 95.69 210 ALA A N 1
ATOM 1636 C CA . ALA A 1 210 ? 1.942 4.963 -4.493 1.00 95.69 210 ALA A CA 1
ATOM 1637 C C . ALA A 1 210 ? 1.217 4.882 -3.145 1.00 95.69 210 ALA A C 1
ATOM 1639 O O . ALA A 1 210 ? 1.253 5.834 -2.378 1.00 95.69 210 ALA A O 1
ATOM 1640 N N . PHE A 1 211 ? 0.587 3.752 -2.820 1.00 97.12 211 PHE A N 1
ATOM 1641 C CA . PHE A 1 211 ? -0.067 3.571 -1.528 1.00 97.12 211 PHE A CA 1
ATOM 1642 C C . PHE A 1 211 ? 0.946 3.591 -0.386 1.00 97.12 211 PHE A C 1
ATOM 1644 O O . PHE A 1 211 ? 0.715 4.260 0.619 1.00 97.12 211 PHE A O 1
ATOM 1651 N N . LEU A 1 212 ? 2.104 2.947 -0.568 1.00 95.94 212 LEU A N 1
ATOM 1652 C CA . LEU A 1 212 ? 3.191 2.981 0.412 1.00 95.94 212 LEU A CA 1
ATOM 1653 C C . LEU A 1 212 ? 3.633 4.414 0.746 1.00 95.94 212 LEU A C 1
ATOM 1655 O O . LEU A 1 212 ? 3.883 4.704 1.913 1.00 95.94 212 LEU A O 1
ATOM 1659 N N . THR A 1 213 ? 3.679 5.332 -0.228 1.00 95.62 213 THR A N 1
ATOM 1660 C CA . THR A 1 213 ? 4.105 6.721 0.041 1.00 95.62 213 THR A CA 1
ATOM 1661 C C . THR A 1 213 ? 3.115 7.497 0.915 1.00 95.62 213 THR A C 1
ATOM 1663 O O . THR A 1 213 ? 3.504 8.447 1.605 1.00 95.62 213 THR A O 1
ATOM 1666 N N . THR A 1 214 ? 1.853 7.056 0.951 1.00 96.94 214 THR A N 1
ATOM 1667 C CA . THR A 1 214 ? 0.821 7.612 1.837 1.00 96.94 214 THR A CA 1
ATOM 1668 C C . THR A 1 214 ? 0.971 7.152 3.286 1.00 96.94 214 THR A C 1
ATOM 1670 O O . THR A 1 214 ? 0.456 7.810 4.187 1.00 96.94 214 THR A O 1
ATOM 1673 N N . LEU A 1 215 ? 1.682 6.053 3.552 1.00 96.44 215 LEU A N 1
ATOM 1674 C CA . LEU A 1 215 ? 1.877 5.549 4.910 1.00 96.44 215 LEU A CA 1
ATOM 1675 C C . LEU A 1 215 ? 2.973 6.349 5.623 1.00 96.44 215 LEU A C 1
ATOM 1677 O O . LEU A 1 215 ? 4.019 6.657 5.047 1.00 96.44 215 LEU A O 1
ATOM 1681 N N . LYS A 1 216 ? 2.743 6.685 6.894 1.00 95.25 216 LYS A N 1
ATOM 1682 C CA . LYS A 1 216 ? 3.681 7.420 7.753 1.00 95.25 216 LYS A CA 1
ATOM 1683 C C . LYS A 1 216 ? 3.777 6.768 9.130 1.00 95.25 216 LYS A C 1
ATOM 1685 O O . LYS A 1 216 ? 2.859 6.077 9.568 1.00 95.25 216 LYS A O 1
ATOM 1690 N N . GLY A 1 217 ? 4.900 7.010 9.806 1.00 93.94 217 GLY A N 1
ATOM 1691 C CA . GLY A 1 217 ? 5.136 6.547 11.175 1.00 93.94 217 GLY A CA 1
ATOM 1692 C C . GLY A 1 217 ? 4.885 5.039 11.334 1.00 93.94 217 GLY A C 1
ATOM 1693 O O . GLY A 1 217 ? 5.341 4.272 10.481 1.00 93.94 217 GLY A O 1
ATOM 1694 N N . PRO A 1 218 ? 4.103 4.608 12.345 1.00 91.50 218 PRO A N 1
ATOM 1695 C CA . PRO A 1 218 ? 3.839 3.191 12.607 1.00 91.50 218 PRO A CA 1
ATOM 1696 C C . PRO A 1 218 ? 3.285 2.414 11.407 1.00 91.50 218 PRO A C 1
ATOM 1698 O O . PRO A 1 218 ? 3.579 1.230 11.248 1.00 91.50 218 PRO A O 1
ATOM 1701 N N . ALA A 1 219 ? 2.498 3.066 10.543 1.00 94.38 219 ALA A N 1
ATOM 1702 C CA . ALA A 1 219 ? 1.948 2.420 9.355 1.00 94.38 219 ALA A CA 1
ATOM 1703 C C . ALA A 1 219 ? 3.016 2.120 8.296 1.00 94.38 219 ALA A C 1
ATOM 1705 O O . ALA A 1 219 ? 2.968 1.081 7.639 1.00 94.38 219 ALA A O 1
ATOM 1706 N N . HIS A 1 220 ? 3.993 3.014 8.153 1.00 95.25 220 HIS A N 1
ATOM 1707 C CA . HIS A 1 220 ? 5.126 2.813 7.258 1.00 95.25 220 HIS A CA 1
ATOM 1708 C C . HIS A 1 220 ? 6.083 1.746 7.808 1.00 95.25 220 HIS A C 1
ATOM 1710 O O . HIS A 1 220 ? 6.529 0.871 7.070 1.00 95.25 220 HIS A O 1
ATOM 1716 N N . ASP A 1 221 ? 6.347 1.762 9.116 1.00 94.38 221 ASP A N 1
ATOM 1717 C CA . ASP A 1 221 ? 7.221 0.777 9.762 1.00 94.38 221 ASP A CA 1
ATOM 1718 C C . ASP A 1 221 ? 6.640 -0.640 9.698 1.00 94.38 221 ASP A C 1
ATOM 1720 O O . ASP A 1 221 ? 7.375 -1.602 9.472 1.00 94.38 221 ASP A O 1
ATOM 1724 N N . TRP A 1 222 ? 5.317 -0.777 9.836 1.00 95.06 222 TRP A N 1
ATOM 1725 C CA . TRP A 1 222 ? 4.623 -2.054 9.664 1.00 95.06 222 TRP A CA 1
ATOM 1726 C C . TRP A 1 222 ? 4.858 -2.666 8.279 1.00 95.06 222 TRP A C 1
ATOM 1728 O O . TRP A 1 222 ? 5.086 -3.871 8.178 1.00 95.06 222 TRP A O 1
ATOM 1738 N N . PHE A 1 223 ? 4.860 -1.858 7.214 1.00 95.38 223 PHE A N 1
ATOM 1739 C CA . PHE A 1 223 ? 5.101 -2.370 5.865 1.00 95.38 223 PHE A CA 1
ATOM 1740 C C . PHE A 1 223 ? 6.454 -3.085 5.765 1.00 95.38 223 PHE A C 1
ATOM 1742 O O . PHE A 1 223 ? 6.545 -4.153 5.166 1.00 95.38 223 PHE A O 1
ATOM 1749 N N . HIS A 1 224 ? 7.496 -2.544 6.399 1.00 92.25 224 HIS A N 1
ATOM 1750 C CA . HIS A 1 224 ? 8.832 -3.141 6.395 1.00 92.25 224 HIS A CA 1
ATOM 1751 C C . HIS A 1 224 ? 8.953 -4.422 7.233 1.00 92.25 224 HIS A C 1
ATOM 1753 O O . HIS A 1 224 ? 9.947 -5.132 7.103 1.00 92.25 224 HIS A O 1
ATOM 1759 N N . GLN A 1 225 ? 7.959 -4.736 8.067 1.00 93.12 225 GLN A N 1
ATOM 1760 C CA . GLN A 1 225 ? 7.896 -5.984 8.837 1.00 93.12 225 GLN A CA 1
ATOM 1761 C C . GLN A 1 225 ? 7.229 -7.123 8.054 1.00 93.12 225 GLN A C 1
ATOM 1763 O O . GLN A 1 225 ? 7.252 -8.272 8.497 1.00 93.12 225 GLN A O 1
ATOM 1768 N N . LEU A 1 226 ? 6.622 -6.824 6.902 1.00 94.81 226 LEU A N 1
ATOM 1769 C CA . LEU A 1 226 ? 6.003 -7.835 6.058 1.00 94.81 226 LEU A CA 1
ATOM 1770 C C . LEU A 1 226 ? 7.057 -8.782 5.458 1.00 94.81 226 LEU A C 1
ATOM 1772 O O . LEU A 1 226 ? 8.162 -8.347 5.123 1.00 94.81 226 LEU A O 1
ATOM 1776 N N . PRO A 1 227 ? 6.722 -10.071 5.252 1.00 93.56 227 PRO A N 1
ATOM 1777 C CA . PRO A 1 227 ? 7.623 -11.006 4.592 1.00 93.56 227 PRO A CA 1
ATOM 1778 C C . PRO A 1 227 ? 7.990 -10.548 3.178 1.00 93.56 227 PRO A C 1
ATOM 1780 O O . PRO A 1 227 ? 7.170 -9.969 2.459 1.00 93.56 227 PRO A O 1
ATOM 1783 N N . ALA A 1 228 ? 9.211 -10.865 2.756 1.00 93.06 228 ALA A N 1
ATOM 1784 C CA . ALA A 1 228 ? 9.685 -10.566 1.412 1.00 93.06 228 ALA A CA 1
ATOM 1785 C C . ALA A 1 228 ? 8.772 -11.187 0.341 1.00 93.06 228 ALA A C 1
ATOM 1787 O O . ALA A 1 228 ? 8.385 -12.351 0.449 1.00 93.06 228 ALA A O 1
ATOM 1788 N N . GLY A 1 229 ? 8.426 -10.414 -0.689 1.00 91.62 229 GLY A N 1
ATOM 1789 C CA . GLY A 1 229 ? 7.554 -10.853 -1.781 1.00 91.62 229 GLY A CA 1
ATOM 1790 C C . GLY A 1 229 ? 6.105 -11.164 -1.383 1.00 91.62 229 GLY A C 1
ATOM 1791 O O . GLY A 1 229 ? 5.370 -11.711 -2.200 1.00 91.62 229 GLY A O 1
ATOM 1792 N N . SER A 1 230 ? 5.674 -10.829 -0.162 1.00 94.00 230 SER A N 1
ATOM 1793 C CA . SER A 1 230 ? 4.292 -11.054 0.291 1.00 94.00 230 SER A CA 1
ATOM 1794 C C . SER A 1 230 ? 3.259 -10.204 -0.452 1.00 94.00 230 SER A C 1
ATOM 1796 O O . SER A 1 230 ? 2.089 -10.577 -0.516 1.00 94.00 230 SER A O 1
ATOM 1798 N N . VAL A 1 231 ? 3.673 -9.079 -1.039 1.00 96.56 231 VAL A N 1
ATOM 1799 C CA . VAL A 1 231 ? 2.778 -8.146 -1.722 1.00 96.56 231 VAL A CA 1
ATOM 1800 C C . VAL A 1 231 ? 2.993 -8.213 -3.233 1.00 96.56 231 VAL A C 1
ATOM 1802 O O . VAL A 1 231 ? 3.918 -7.617 -3.794 1.00 96.56 231 VAL A O 1
ATOM 1805 N N . HIS A 1 232 ? 2.109 -8.953 -3.898 1.00 95.00 232 HIS A N 1
ATOM 1806 C CA . HIS A 1 232 ? 2.116 -9.149 -5.351 1.00 95.00 232 HIS A CA 1
ATOM 1807 C C . HIS A 1 232 ? 1.075 -8.305 -6.098 1.00 95.00 232 HIS A C 1
ATOM 1809 O O . HIS A 1 232 ? 1.127 -8.238 -7.319 1.00 95.00 232 HIS A O 1
ATOM 1815 N N . SER A 1 233 ? 0.120 -7.696 -5.390 1.00 96.69 233 SER A N 1
ATOM 1816 C CA . SER A 1 233 ? -0.922 -6.857 -5.992 1.00 96.69 233 SER A CA 1
ATOM 1817 C C . SER A 1 233 ? -1.491 -5.838 -5.011 1.00 96.69 233 SER A 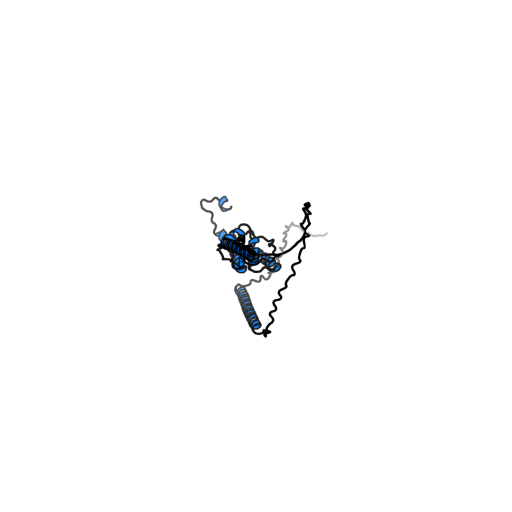C 1
ATOM 1819 O O . SER A 1 233 ? -1.296 -5.979 -3.797 1.00 96.69 233 SER A O 1
ATOM 1821 N N . PHE A 1 234 ? -2.215 -4.834 -5.514 1.00 97.50 234 PHE A N 1
ATOM 1822 C CA . PHE A 1 234 ? -2.844 -3.830 -4.654 1.00 97.50 234 PHE A CA 1
ATOM 1823 C C . PHE A 1 234 ? -3.972 -4.426 -3.807 1.00 97.50 234 PHE A C 1
ATOM 1825 O O . PHE A 1 234 ? -4.139 -4.052 -2.648 1.00 97.50 234 PHE A O 1
ATOM 1832 N N . ASP A 1 235 ? -4.699 -5.408 -4.336 1.00 97.00 235 ASP A N 1
ATOM 1833 C CA . ASP A 1 235 ? -5.722 -6.149 -3.589 1.00 97.00 235 ASP A CA 1
ATOM 1834 C C . ASP A 1 235 ? -5.118 -6.909 -2.390 1.00 97.00 235 ASP A C 1
ATOM 1836 O O . ASP A 1 235 ? -5.583 -6.782 -1.253 1.00 97.00 235 ASP A O 1
ATOM 1840 N N . ALA A 1 236 ? -3.992 -7.598 -2.605 1.00 96.81 236 ALA A N 1
ATOM 1841 C CA . ALA A 1 236 ? -3.256 -8.253 -1.525 1.00 96.81 236 ALA A CA 1
ATOM 1842 C C . ALA A 1 236 ? -2.742 -7.235 -0.490 1.00 96.81 236 ALA A C 1
ATOM 1844 O O . ALA A 1 236 ? -2.868 -7.449 0.718 1.00 96.81 236 ALA A O 1
ATOM 1845 N N . PHE A 1 237 ? -2.199 -6.102 -0.950 1.00 97.56 237 PHE A N 1
ATOM 1846 C CA . PHE A 1 237 ? -1.686 -5.067 -0.055 1.00 97.56 237 PHE A CA 1
ATOM 1847 C C . PHE A 1 237 ? -2.798 -4.435 0.792 1.00 97.56 237 PHE A C 1
ATOM 1849 O O . PHE A 1 237 ? -2.677 -4.327 2.013 1.00 97.56 237 PHE A O 1
ATOM 1856 N N . SER A 1 238 ? -3.898 -4.042 0.153 1.00 97.06 238 SER A N 1
ATOM 1857 C CA . SER A 1 238 ? -5.043 -3.416 0.812 1.00 97.06 238 SER A CA 1
ATOM 1858 C C . SER A 1 238 ? -5.687 -4.355 1.833 1.00 97.06 238 SER A C 1
ATOM 1860 O O . SER A 1 238 ? -5.999 -3.924 2.942 1.00 97.06 238 SER A O 1
ATOM 1862 N N . SER A 1 239 ? -5.779 -5.652 1.530 1.00 96.12 239 SER A N 1
ATOM 1863 C CA . SER A 1 239 ? -6.260 -6.672 2.466 1.00 96.12 239 SER A CA 1
ATOM 1864 C C . SER A 1 239 ? -5.375 -6.792 3.710 1.00 96.12 239 SER A C 1
ATOM 1866 O O . SER A 1 239 ? -5.884 -6.776 4.834 1.00 96.12 239 SER A O 1
ATOM 1868 N N . LEU A 1 240 ? -4.047 -6.857 3.538 1.00 95.88 240 LEU A N 1
ATOM 1869 C CA . LEU A 1 240 ? -3.094 -6.877 4.656 1.00 95.88 240 LEU A CA 1
ATOM 1870 C C . LEU A 1 240 ? -3.196 -5.605 5.504 1.00 95.88 240 LEU A C 1
ATOM 1872 O O . LEU A 1 240 ? -3.231 -5.678 6.733 1.00 95.88 240 LEU A O 1
ATOM 1876 N N . PHE A 1 241 ? -3.290 -4.451 4.845 1.00 96.12 241 PHE A N 1
ATOM 1877 C CA . PHE A 1 241 ? -3.420 -3.150 5.491 1.00 96.12 241 PHE A CA 1
ATOM 1878 C C . PHE A 1 241 ? -4.701 -3.059 6.326 1.00 96.12 241 PHE A C 1
ATOM 1880 O O . PHE A 1 241 ? -4.654 -2.715 7.509 1.00 96.12 241 PHE A O 1
ATOM 1887 N N . ILE A 1 242 ? -5.850 -3.423 5.749 1.00 95.12 242 ILE A N 1
ATOM 1888 C CA . ILE A 1 242 ? -7.117 -3.438 6.479 1.00 95.12 242 ILE A CA 1
ATOM 1889 C C . ILE A 1 242 ? -7.032 -4.415 7.646 1.00 95.12 242 ILE A C 1
ATOM 1891 O O . ILE A 1 242 ? -7.402 -4.037 8.751 1.00 95.12 242 ILE A O 1
ATOM 1895 N N . ASN A 1 243 ? -6.519 -5.632 7.465 1.00 93.31 243 ASN A N 1
ATOM 1896 C CA . ASN A 1 243 ? -6.425 -6.604 8.556 1.00 93.31 243 ASN A CA 1
ATOM 1897 C C . ASN A 1 243 ? -5.586 -6.080 9.740 1.00 93.31 243 ASN A C 1
ATOM 1899 O O . ASN A 1 243 ? -6.018 -6.164 10.893 1.00 93.31 243 ASN A O 1
ATOM 1903 N N . GLN A 1 244 ? -4.441 -5.457 9.446 1.00 92.50 244 GLN A N 1
ATOM 1904 C CA . GLN A 1 244 ? -3.561 -4.872 10.454 1.00 92.50 244 GLN A CA 1
ATOM 1905 C C . GLN A 1 244 ? -4.241 -3.732 11.226 1.00 92.50 244 GLN A C 1
ATOM 1907 O O . GLN A 1 244 ? -4.288 -3.745 12.457 1.00 92.50 244 GLN A O 1
ATOM 1912 N N . PHE A 1 245 ? -4.776 -2.737 10.516 1.00 90.62 245 PHE A N 1
ATOM 1913 C CA . PHE A 1 245 ? -5.220 -1.484 11.136 1.00 90.62 245 PHE A CA 1
ATOM 1914 C C . PHE A 1 245 ? -6.709 -1.471 11.506 1.00 90.62 245 PHE A C 1
ATOM 1916 O O . PHE A 1 245 ? -7.137 -0.644 12.309 1.00 90.62 245 PHE A O 1
ATOM 1923 N N . SER A 1 246 ? -7.519 -2.409 11.002 1.00 84.56 246 SER A N 1
ATOM 1924 C CA . SER A 1 246 ? -8.910 -2.583 11.458 1.00 84.56 246 SER A CA 1
ATOM 1925 C C . SER A 1 246 ? -8.981 -3.139 12.881 1.00 84.56 246 SER A C 1
ATOM 1927 O O . SER A 1 246 ? -9.905 -2.812 13.628 1.00 84.56 246 SER A O 1
ATOM 1929 N N . SER A 1 247 ? -7.983 -3.934 13.281 1.00 62.25 247 SER A N 1
ATOM 1930 C CA . SER A 1 247 ? -7.898 -4.557 14.606 1.00 62.25 247 SER A CA 1
ATOM 1931 C C . SER A 1 247 ? -7.332 -3.627 15.682 1.00 62.25 247 SER A C 1
ATOM 1933 O O . SER A 1 247 ? -7.613 -3.841 16.862 1.00 62.25 247 SER A O 1
ATOM 1935 N N . ALA A 1 248 ? -6.638 -2.546 15.302 1.00 56.56 248 ALA A N 1
ATOM 1936 C CA . ALA A 1 248 ? -6.187 -1.506 16.235 1.00 56.56 248 ALA A CA 1
ATOM 1937 C C . ALA A 1 248 ? -7.357 -0.840 16.992 1.00 56.56 248 ALA A C 1
ATOM 1939 O O . ALA A 1 248 ? -7.165 -0.305 18.079 1.00 56.56 248 ALA A O 1
ATOM 1940 N N . ARG A 1 249 ? -8.590 -0.949 16.470 1.00 54.34 249 ARG A N 1
ATOM 1941 C CA . ARG A 1 249 ? -9.819 -0.494 17.141 1.00 54.34 249 ARG A CA 1
ATOM 1942 C C . ARG A 1 249 ? -10.509 -1.546 18.014 1.00 54.34 249 ARG A C 1
ATOM 1944 O O . ARG A 1 249 ? -11.322 -1.184 18.852 1.00 54.34 249 ARG A O 1
ATOM 1951 N N . LYS A 1 250 ? -10.192 -2.841 17.884 1.00 50.25 250 LYS A N 1
ATOM 1952 C CA . LYS A 1 250 ? -10.876 -3.904 18.657 1.00 50.25 250 LYS A CA 1
ATOM 1953 C C . LYS A 1 250 ? -10.481 -3.957 20.136 1.00 50.25 250 LYS A C 1
ATOM 1955 O O . LYS A 1 250 ? -11.129 -4.666 20.896 1.00 50.25 250 LYS A O 1
ATOM 1960 N N . HIS A 1 251 ? -9.466 -3.199 20.547 1.00 51.66 251 HIS A N 1
ATOM 1961 C CA . HIS A 1 251 ? -9.124 -3.017 21.960 1.00 51.66 251 HIS A CA 1
ATOM 1962 C C . HIS A 1 251 ? -9.759 -1.760 22.568 1.00 51.66 251 HIS A C 1
ATOM 1964 O O . HIS A 1 251 ? -9.349 -1.324 23.642 1.00 51.66 251 HIS A O 1
ATOM 1970 N N . GLU A 1 252 ? -10.775 -1.176 21.926 1.00 54.47 252 GLU A N 1
ATOM 1971 C CA . GLU A 1 252 ? -11.697 -0.298 22.639 1.00 54.47 252 GLU A CA 1
ATOM 1972 C C . GLU A 1 252 ? -12.324 -1.140 23.761 1.00 54.47 252 GLU A C 1
ATOM 1974 O O . GLU A 1 252 ? -13.065 -2.090 23.491 1.00 54.47 252 GLU A O 1
ATOM 1979 N N . LYS A 1 253 ? -11.899 -0.881 25.009 1.00 64.81 253 LYS A N 1
ATOM 1980 C CA . LYS A 1 253 ? -12.271 -1.646 26.208 1.00 64.81 253 LYS A CA 1
ATOM 1981 C C . LYS A 1 253 ? -13.781 -1.871 26.191 1.00 64.81 253 LYS A C 1
ATOM 1983 O O . LYS A 1 253 ? -14.563 -0.964 26.459 1.00 64.81 253 LYS A O 1
ATOM 1988 N N . THR A 1 254 ? -14.202 -3.077 25.822 1.00 71.31 254 THR A N 1
ATOM 1989 C CA . THR A 1 254 ? -15.625 -3.398 25.713 1.00 71.31 254 THR A CA 1
ATOM 1990 C C . THR A 1 254 ? -16.242 -3.347 27.110 1.00 71.31 254 THR A C 1
ATOM 1992 O O . THR A 1 254 ? -15.547 -3.624 28.084 1.00 71.31 254 THR A O 1
ATOM 1995 N N . TYR A 1 255 ? -17.545 -3.081 27.240 1.00 76.44 255 TYR A N 1
ATOM 1996 C CA . TYR A 1 255 ? -18.247 -3.166 28.533 1.00 76.44 255 TYR A CA 1
ATOM 1997 C C . TYR A 1 255 ? -17.925 -4.469 29.292 1.00 76.44 255 TYR A C 1
ATOM 1999 O O . TYR A 1 255 ? -17.660 -4.436 30.485 1.00 76.44 255 TYR A O 1
ATOM 2007 N N . MET A 1 256 ? -17.826 -5.600 28.584 1.00 76.00 256 MET A N 1
ATOM 2008 C CA . MET A 1 256 ? -17.418 -6.886 29.171 1.00 76.00 256 MET A CA 1
ATOM 2009 C C . MET A 1 256 ? -15.973 -6.892 29.693 1.00 76.00 256 MET A C 1
ATOM 2011 O O . MET A 1 256 ? -15.696 -7.484 30.728 1.00 76.00 256 MET A O 1
ATOM 2015 N N . SER A 1 257 ? -15.054 -6.197 29.019 1.00 73.31 257 SER A N 1
ATOM 2016 C CA . SER A 1 257 ? -13.685 -6.001 29.508 1.00 73.31 257 SER A CA 1
ATOM 2017 C C . SER A 1 257 ? -13.640 -5.087 30.735 1.00 73.31 257 SER A C 1
ATOM 2019 O O . SER A 1 257 ? -12.762 -5.270 31.568 1.00 73.31 257 SER A O 1
ATOM 2021 N N . LEU A 1 258 ? -14.565 -4.124 30.852 1.00 81.81 258 LEU A N 1
ATOM 2022 C CA . LEU A 1 258 ? -14.703 -3.272 32.038 1.00 81.81 258 LEU A CA 1
ATOM 2023 C C . LEU A 1 258 ? -15.318 -4.033 33.221 1.00 81.81 258 LEU A C 1
ATOM 2025 O O . LEU A 1 258 ? -14.849 -3.882 34.340 1.00 81.81 258 LEU A O 1
ATOM 2029 N N . MET A 1 259 ? -16.321 -4.883 32.975 1.00 79.81 259 MET A N 1
ATOM 2030 C CA . MET A 1 259 ? -16.956 -5.726 34.002 1.00 79.81 259 MET A CA 1
ATOM 2031 C C . MET A 1 259 ? -16.000 -6.764 34.604 1.00 79.81 259 MET A C 1
ATOM 2033 O O . MET A 1 259 ? -16.180 -7.168 35.748 1.00 79.81 259 MET A O 1
ATOM 2037 N N . ASN A 1 260 ? -14.991 -7.188 33.840 1.00 81.19 260 ASN A N 1
ATOM 2038 C CA . ASN A 1 260 ? -13.988 -8.155 34.288 1.00 81.19 260 ASN A CA 1
ATOM 2039 C C . ASN A 1 260 ? -12.773 -7.509 34.975 1.00 81.19 260 ASN A C 1
ATOM 2041 O O . ASN A 1 260 ? -11.887 -8.234 35.422 1.00 81.19 260 ASN A O 1
ATOM 2045 N N . MET A 1 261 ? -12.700 -6.176 35.053 1.00 85.06 261 MET A N 1
ATOM 2046 C CA . MET A 1 261 ? -11.676 -5.514 35.861 1.00 85.06 261 MET A CA 1
ATOM 2047 C C . MET A 1 261 ? -12.082 -5.552 37.334 1.00 85.06 261 MET A C 1
ATOM 2049 O O . MET A 1 261 ? -13.198 -5.188 37.698 1.00 85.06 261 MET A O 1
ATOM 2053 N N . GLN A 1 262 ? -11.155 -5.999 38.176 1.00 88.69 262 GLN A N 1
ATOM 2054 C CA . GLN A 1 262 ? -11.273 -5.971 39.627 1.00 88.69 262 GLN A CA 1
ATOM 2055 C C . GLN A 1 262 ? -10.035 -5.292 40.196 1.00 88.69 262 GLN A C 1
ATOM 2057 O O . GLN A 1 262 ? -8.925 -5.539 39.726 1.00 88.69 262 GLN A O 1
ATOM 2062 N N . GLN A 1 263 ? -10.244 -4.448 41.202 1.00 92.12 263 GLN A N 1
ATOM 2063 C CA . GLN A 1 263 ? -9.161 -3.849 41.968 1.00 92.12 263 GLN A CA 1
ATOM 2064 C C . GLN A 1 263 ? -8.438 -4.944 42.758 1.00 92.12 263 GLN A C 1
ATOM 2066 O O . GLN A 1 263 ? -9.084 -5.763 43.418 1.00 92.12 263 GLN A O 1
ATOM 2071 N N . TRP A 1 264 ? -7.109 -4.958 42.707 1.00 88.94 264 TRP A N 1
ATOM 2072 C CA . TRP A 1 264 ? -6.313 -5.920 43.472 1.00 88.94 264 TRP A CA 1
ATOM 2073 C C . TRP A 1 264 ? -6.232 -5.544 44.958 1.00 88.94 264 TRP A C 1
ATOM 2075 O O . TRP A 1 264 ? -6.280 -4.368 45.310 1.00 88.94 264 TRP A O 1
ATOM 2085 N N . GLU A 1 265 ? -6.039 -6.532 45.843 1.00 89.38 265 GLU A N 1
ATOM 2086 C CA . GLU A 1 265 ? -5.993 -6.324 47.308 1.00 89.38 265 GLU A CA 1
ATOM 2087 C C . GLU A 1 265 ? -4.937 -5.295 47.759 1.00 89.38 265 GLU A C 1
ATOM 2089 O O . GLU A 1 265 ? -5.100 -4.654 48.795 1.00 89.38 265 GLU A O 1
ATOM 2094 N N . ASN A 1 266 ? -3.882 -5.103 46.960 1.00 92.94 266 ASN A N 1
ATOM 2095 C CA . ASN A 1 266 ? -2.762 -4.206 47.257 1.00 92.94 266 ASN A CA 1
ATOM 2096 C C . ASN A 1 266 ? -2.724 -2.955 46.358 1.00 92.94 266 ASN A C 1
ATOM 2098 O O . ASN A 1 266 ? -1.771 -2.183 46.429 1.00 92.94 266 ASN A O 1
ATOM 2102 N N . GLU A 1 267 ? -3.722 -2.767 45.493 1.00 92.31 267 GLU A N 1
ATOM 2103 C CA . GLU A 1 267 ? -3.792 -1.652 44.548 1.00 92.31 267 GLU A CA 1
ATOM 2104 C C . GLU A 1 267 ? -4.549 -0.479 45.174 1.00 92.31 267 GLU A C 1
ATOM 2106 O O . GLU A 1 267 ? -5.637 -0.633 45.738 1.00 92.31 267 GLU A O 1
ATOM 2111 N N . SER A 1 268 ? -3.986 0.726 45.086 1.00 92.50 268 SER A N 1
ATOM 2112 C CA . SER A 1 268 ? -4.678 1.913 45.591 1.00 92.50 268 SER A CA 1
ATOM 2113 C C . SER A 1 268 ? -5.860 2.282 44.688 1.00 92.50 268 SER A C 1
ATOM 2115 O O . SER A 1 268 ? -5.793 2.129 43.472 1.00 92.50 268 SER A O 1
ATOM 2117 N N . LEU A 1 269 ? -6.931 2.860 45.248 1.00 89.81 269 LEU A N 1
ATOM 2118 C CA . LEU A 1 269 ? -8.085 3.288 44.440 1.00 89.81 269 LEU A CA 1
ATOM 2119 C C . LEU A 1 269 ? -7.683 4.273 43.332 1.00 89.81 269 LEU A C 1
ATOM 2121 O O . LEU A 1 269 ? -8.263 4.258 42.253 1.00 89.81 269 LEU A O 1
ATOM 2125 N N . ARG A 1 270 ? -6.682 5.122 43.596 1.00 89.38 270 ARG A N 1
ATOM 2126 C CA . ARG A 1 270 ? -6.143 6.059 42.607 1.00 89.38 270 ARG A CA 1
ATOM 2127 C C . ARG A 1 270 ? -5.517 5.316 41.432 1.00 89.38 270 ARG A C 1
ATOM 2129 O O . ARG A 1 270 ? -5.733 5.712 40.300 1.00 89.38 270 ARG A O 1
ATOM 2136 N N . GLU A 1 271 ? -4.761 4.264 41.704 1.00 87.12 271 GLU A N 1
ATOM 2137 C CA . GLU A 1 271 ? -4.102 3.442 40.688 1.00 87.12 271 GLU A CA 1
ATOM 2138 C C . GLU A 1 271 ? -5.117 2.652 39.851 1.00 87.12 271 GLU A C 1
ATOM 2140 O O . GLU A 1 271 ? -5.000 2.638 38.634 1.00 87.12 271 GLU A O 1
ATOM 2145 N N . TYR A 1 272 ? -6.192 2.159 40.473 1.00 88.81 272 TYR A N 1
ATOM 2146 C CA . TYR A 1 272 ? -7.262 1.430 39.785 1.00 88.81 272 TYR A CA 1
ATOM 2147 C C . TYR A 1 272 ? -8.090 2.278 38.793 1.00 88.81 272 TYR A C 1
ATOM 2149 O O . TYR A 1 272 ? -8.593 1.763 37.794 1.00 88.81 272 TYR A O 1
ATOM 2157 N N . VAL A 1 273 ? -8.277 3.578 39.059 1.00 87.62 273 VAL A N 1
ATOM 2158 C CA . VAL A 1 273 ? -9.132 4.470 38.239 1.00 87.62 273 VAL A CA 1
ATOM 2159 C C . VAL A 1 273 ? -8.373 5.330 37.216 1.00 87.62 273 VAL A C 1
ATOM 2161 O O . VAL A 1 273 ? -9.026 6.093 36.500 1.00 87.62 273 VAL A O 1
ATOM 2164 N N . THR A 1 274 ? -7.035 5.255 37.164 1.00 75.00 274 THR A N 1
ATOM 2165 C CA . THR A 1 274 ? -6.188 6.052 36.245 1.00 75.00 274 THR A CA 1
ATOM 2166 C C . THR A 1 274 ? -5.802 5.247 35.007 1.00 75.00 274 THR A C 1
ATOM 2168 O O . THR A 1 274 ? -5.844 5.825 33.898 1.00 75.00 274 THR A O 1
#

InterPro domains:
  IPR005162 Retrotransposon-derived protein PEG10, N-terminal capsid-like domain [PF03732] (211-273)

Secondary structure (DSSP, 8-state):
-----------------PPP--------------HHHHHHHHHHHHHHHHHHHHHHHHHHHHTTT-----------------------------------PPPPP-----------------------HHHHHHHHHHHHHHHHHHHHHHHHHHHTT-SB-HHHHHPPPPTT-------B-SSS-HHHHHHHHHHHHHHTT--HHHHHHHHHHHB-THHHHHHHTSPTT-B-SHHHHHHHHHHHHHGGGTTS--HHHHHT----TT--HHHHH-

Foldseek 3Di:
DDDDDDDDDDDDDDPPPDDPDDDPDDPPPPPPQDPVNVVVVVVVVVVVVVVVVVVVVVVVVVVVPDDDDDDDDDDDDPPDDDDPDDDDDDDDDDDDDDDDDDDDDDDDDDDDDDDDDPPPDPPPPPCPPVNVVVVVVVVVVVVVVVVVVVVVVVLVWAQADPCLVVDDDPPPDDQDPAADALPDDLVVSVVVLVVVCVVVVDDFSRSVVSVLVRYDHPRNVVNSVHTRNQCHTNVSVSVVSCVVSVCVPVPPCDPVNVVPDDADPPHDPVRSVD